Protein AF-A0A2D0IJQ2-F1 (afdb_monomer)

Mean predicted aligned error: 18.52 Å

Radius of gyration: 35.1 Å; Cα contacts (8 Å, |Δi|>4): 176; chains: 1; bounding box: 70×60×92 Å

Sequence (242 aa):
MTERKLASEYRKFGFVKSKLEDVLGFSLGGERSLPDYLKPYKTRIGIQLDEAANIFAGCRPSEHINSGPLVDIIRGYRASLWDAYDNDILSGTNVVMDYNYNEEYRVDVTLVKDQVTKWAREHNLDWPFELPESEIGNVNSSVDLLSKIESLELENKSLKTKINELKENIPLLLSVYRDDDPLSIAIKLRNEVWADYNEDSRSTIPTQEWVVAKLIDEYKEFEMTKAQAQAIEKVACPIKRK

Foldseek 3Di:
DDPPDDDPVCVVVDDDQVVVCVVVVHHDDDQPPPPPLCVVVQPDQWDKLLLLLCVLLVHRSPDDDPDDPSVVSSVVSSVVVVVCVVVVLWDWDDFDWDADPNDTDGDITTTGVLSSVVVCVVVVTDDSHDDPPPVVVVPVVVVVVVVVVVVVVVVVVVVVVVVVVVVVVDPPCQCVPHVVRLQVLLQVCLCPLVVPPDPVDPVSDDDLVVQLVVSCVVCVVVVQDSVSSSVSPVSNDPDDDD

Nearest PDB structures (foldseek):
  4j8f-assembly1_A  TM=3.506E-01  e=6.402E+00  Homo sapiens
  8xvi-assembly1_R  TM=1.098E-01  e=1.309E+00  Acetivibrio thermocellus ATCC 27405
  8iy5-assembly1_R  TM=2.178E-01  e=7.170E+00  Homo sapiens
  8ucg-assembly1_B  TM=2.113E-01  e=9.520E+00  Palaeococcus pacificus DY20341

Solvent-accessible surface area (backbone atoms only — not comparable to full-atom values): 14649 Å² total; per-residue (Å²): 135,82,84,83,72,79,62,77,80,57,60,83,70,63,68,59,65,69,65,50,25,68,73,67,76,53,80,84,78,67,80,80,70,69,55,81,86,49,54,73,59,71,80,45,66,62,38,44,43,63,32,50,18,25,38,57,68,73,44,56,56,87,61,83,70,90,77,60,80,63,43,61,53,29,52,49,43,39,50,53,52,48,51,35,36,78,68,70,70,38,62,66,50,72,76,41,71,44,83,56,95,92,42,86,42,84,72,40,33,33,27,40,41,68,50,53,46,52,51,30,62,76,68,73,48,70,65,98,67,77,76,76,81,74,73,80,64,52,66,65,55,49,53,53,49,51,55,48,49,52,52,51,53,52,49,50,50,53,50,52,50,52,50,52,57,54,55,71,71,47,69,85,70,66,59,70,87,41,91,80,31,55,66,53,52,15,53,51,48,28,59,66,68,46,61,75,54,44,96,92,39,74,88,41,57,79,57,67,69,58,54,33,53,49,48,34,62,79,36,44,93,71,67,50,46,72,70,56,31,48,52,27,48,61,70,29,46,92,65,85,83,130

Secondary structure (DSSP, 8-state):
----PPPGGGGGG---HHHHHHHHTS--SS--PPPTTTHHHHS-SEEEHHHHHHHHTTS-TT----SSHHHHHHHHHHHHHHHHHHTTSS-EEEEEEEEETTEEEEEEEEEEHHHHHHHHHHTT-----PPPGGGTTHHHHHHHHHHHHHHHHHHHHHHHHHHHHHHHTSPTTTTTS-TT-HHHHHHHHHHHHSTT--TT-GGGS--HHHHHHHHHHHTGGGT--HHHHHHHHHHH-SS---

pLDDT: mean 76.54, std 13.72, range [36.06, 96.44]

Organism: NCBI:txid290111

Structure (mmCIF, N/CA/C/O backbone):
data_AF-A0A2D0IJQ2-F1
#
_entry.id   AF-A0A2D0IJQ2-F1
#
loop_
_atom_site.group_PDB
_atom_site.id
_atom_site.type_symbol
_atom_site.label_atom_id
_atom_site.label_alt_id
_atom_site.label_comp_id
_atom_site.label_asym_id
_atom_site.label_entity_id
_atom_site.label_seq_id
_atom_site.pdbx_PDB_ins_code
_atom_site.Cartn_x
_atom_site.Cartn_y
_atom_site.Cartn_z
_atom_site.occupancy
_atom_site.B_iso_or_equiv
_atom_site.auth_seq_id
_atom_site.auth_comp_id
_atom_site.auth_asym_id
_atom_site.auth_atom_id
_atom_site.pdbx_PDB_model_num
ATOM 1 N N . MET A 1 1 ? 32.559 23.411 -31.101 1.00 36.06 1 MET A N 1
ATOM 2 C CA . MET A 1 1 ? 32.857 22.784 -32.407 1.00 36.06 1 MET A CA 1
ATOM 3 C C . MET A 1 1 ? 32.653 23.827 -33.490 1.00 36.06 1 MET A C 1
ATOM 5 O O . MET A 1 1 ? 31.560 24.357 -33.610 1.00 36.06 1 MET A O 1
ATOM 9 N N . THR A 1 2 ? 33.713 24.196 -34.199 1.00 39.09 2 THR A N 1
ATOM 10 C CA . THR A 1 2 ? 33.696 25.168 -35.300 1.00 39.09 2 THR A CA 1
ATOM 11 C C . THR A 1 2 ? 33.091 24.520 -36.544 1.00 39.09 2 THR A C 1
ATOM 13 O O . THR A 1 2 ? 33.609 23.508 -37.016 1.00 39.09 2 THR A O 1
ATOM 16 N N . GLU A 1 3 ? 32.000 25.081 -37.075 1.00 45.75 3 GLU A N 1
ATOM 17 C CA . GLU A 1 3 ? 31.424 24.670 -38.361 1.00 45.75 3 GLU A CA 1
ATOM 18 C C . GLU A 1 3 ? 32.494 24.771 -39.457 1.00 45.75 3 GLU A C 1
ATOM 20 O O . GLU A 1 3 ? 32.898 25.864 -39.861 1.00 45.75 3 GLU A O 1
ATOM 25 N N . ARG A 1 4 ? 32.973 23.628 -39.953 1.00 46.38 4 ARG A N 1
ATOM 26 C CA . ARG A 1 4 ? 33.852 23.585 -41.124 1.00 46.38 4 ARG A CA 1
ATOM 27 C C . ARG A 1 4 ? 33.013 23.865 -42.368 1.00 46.38 4 ARG A C 1
ATOM 29 O O . ARG A 1 4 ? 32.516 22.943 -43.008 1.00 46.38 4 ARG A O 1
ATOM 36 N N . LYS A 1 5 ? 32.834 25.141 -42.711 1.00 59.12 5 LYS A N 1
ATOM 37 C CA . LYS A 1 5 ? 32.260 25.529 -44.006 1.00 59.12 5 LYS A CA 1
ATOM 38 C C . LYS A 1 5 ? 33.298 25.289 -45.100 1.00 59.12 5 LYS A C 1
ATOM 40 O O . LYS A 1 5 ? 34.441 25.724 -44.984 1.00 59.12 5 LYS A O 1
ATOM 45 N N . LEU A 1 6 ? 32.893 24.567 -46.144 1.00 60.16 6 LEU A N 1
ATOM 46 C CA . LEU A 1 6 ? 33.711 24.339 -47.334 1.00 60.16 6 LEU A CA 1
ATOM 47 C C . LEU A 1 6 ? 34.121 25.681 -47.957 1.00 60.16 6 LEU A C 1
ATOM 49 O O . LEU A 1 6 ? 33.310 26.606 -48.046 1.00 60.16 6 LEU A O 1
ATOM 53 N N . ALA A 1 7 ? 35.381 25.776 -48.390 1.00 65.12 7 ALA A N 1
ATOM 54 C CA . ALA A 1 7 ? 35.913 26.965 -49.046 1.00 65.12 7 ALA A CA 1
ATOM 55 C C . ALA A 1 7 ? 35.092 27.321 -50.299 1.00 65.12 7 ALA A C 1
ATOM 57 O O . ALA A 1 7 ? 34.626 26.444 -51.031 1.00 65.12 7 ALA A O 1
ATOM 58 N N . SER A 1 8 ? 34.933 28.620 -50.562 1.00 64.19 8 SER A N 1
ATOM 59 C CA . SER A 1 8 ? 34.123 29.171 -51.662 1.00 64.19 8 SER A CA 1
ATOM 60 C C . SER A 1 8 ? 34.534 28.663 -53.049 1.00 64.19 8 SER A C 1
ATOM 62 O O . SER A 1 8 ? 33.716 28.626 -53.967 1.00 64.19 8 SER A O 1
ATOM 64 N N . GLU A 1 9 ? 35.774 28.203 -53.191 1.00 65.75 9 GLU A N 1
ATOM 65 C CA . GLU A 1 9 ? 36.318 27.604 -54.408 1.00 65.75 9 GLU A CA 1
ATOM 66 C C . GLU A 1 9 ? 35.685 26.255 -54.770 1.00 65.75 9 GLU A C 1
ATOM 68 O O . GLU A 1 9 ? 35.741 25.853 -55.927 1.00 65.75 9 GLU A O 1
ATOM 73 N N . TYR A 1 10 ? 35.041 25.557 -53.835 1.00 58.59 10 TYR A N 1
ATOM 74 C CA . TYR A 1 10 ? 34.355 24.293 -54.130 1.00 58.59 10 TYR A CA 1
ATOM 75 C C . TYR A 1 10 ? 32.920 24.495 -54.629 1.00 58.59 10 TYR A C 1
ATOM 77 O O . TYR A 1 10 ? 32.302 23.569 -55.146 1.00 58.59 10 TYR A O 1
ATOM 85 N N . ARG A 1 11 ? 32.399 25.727 -54.570 1.00 59.78 11 ARG A N 1
ATOM 86 C CA . ARG A 1 11 ? 31.044 26.064 -55.033 1.00 59.78 11 ARG A CA 1
ATOM 87 C C . ARG A 1 11 ? 30.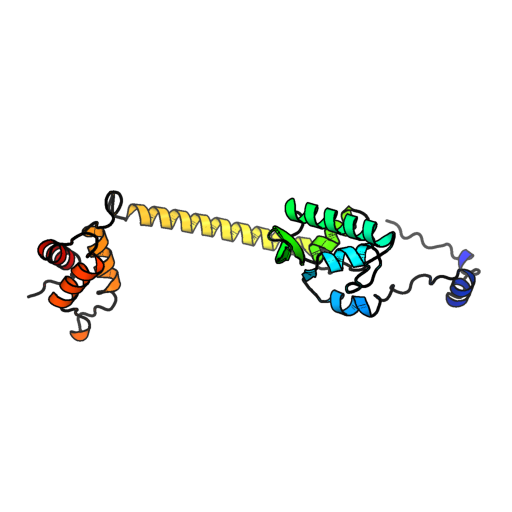888 25.950 -56.555 1.00 59.78 11 ARG A C 1
ATOM 89 O O . ARG A 1 11 ? 29.798 25.652 -57.028 1.00 59.78 11 ARG A O 1
ATOM 96 N N . LYS A 1 12 ? 31.979 26.136 -57.312 1.00 61.94 12 LYS A N 1
ATOM 9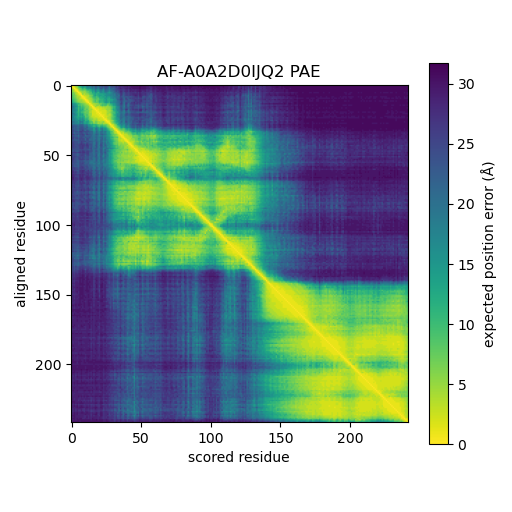7 C CA . LYS A 1 12 ? 32.027 25.951 -58.781 1.00 61.94 12 LYS A CA 1
ATOM 98 C C . LYS A 1 12 ? 31.931 24.485 -59.221 1.00 61.94 12 LYS A C 1
ATOM 100 O O . LYS A 1 12 ? 31.598 24.232 -60.370 1.00 61.94 12 LYS A O 1
ATOM 105 N N . PHE A 1 13 ? 32.173 23.540 -58.312 1.00 62.16 13 PHE A N 1
ATOM 106 C CA . PHE A 1 13 ? 31.945 22.108 -58.527 1.00 62.16 13 PHE A CA 1
ATOM 107 C C . PHE A 1 13 ? 30.607 21.651 -57.928 1.00 62.16 13 PHE A C 1
ATOM 109 O O . PHE A 1 13 ? 30.425 20.471 -57.646 1.00 62.16 13 PHE A O 1
ATOM 116 N N . GLY A 1 14 ? 29.675 22.580 -57.688 1.00 56.56 14 GLY A N 1
ATOM 117 C CA . GLY A 1 14 ? 28.359 22.267 -57.147 1.00 56.56 14 GLY A CA 1
ATOM 118 C C . GLY A 1 14 ? 27.608 21.310 -58.067 1.00 56.56 14 GLY A C 1
ATOM 119 O O . GLY A 1 14 ? 27.186 21.683 -59.160 1.00 56.56 14 GLY A O 1
ATOM 120 N N . PHE A 1 15 ? 27.438 20.069 -57.624 1.00 63.31 15 PHE A N 1
ATOM 121 C CA . PHE A 1 15 ? 26.600 19.104 -58.319 1.00 63.31 15 PHE A CA 1
ATOM 122 C C . PHE A 1 15 ? 25.129 19.432 -58.058 1.00 63.31 15 PHE A C 1
ATOM 124 O O . PHE A 1 15 ? 24.738 19.750 -56.933 1.00 63.31 15 PHE A O 1
ATOM 131 N N . VAL A 1 16 ? 24.291 19.322 -59.089 1.00 65.62 16 VAL A N 1
ATOM 132 C CA . VAL A 1 16 ? 22.842 19.264 -58.878 1.00 65.62 16 VAL A CA 1
ATOM 133 C C . VAL A 1 16 ? 22.569 17.942 -58.168 1.00 65.62 16 VAL A C 1
ATOM 135 O O . VAL A 1 16 ? 22.906 16.893 -58.713 1.00 65.62 16 VAL A O 1
ATOM 138 N N . LYS A 1 17 ? 21.989 18.004 -56.964 1.00 60.31 17 LYS A N 1
ATOM 139 C CA . LYS A 1 17 ? 21.750 16.852 -56.078 1.00 60.31 17 LYS A CA 1
ATOM 140 C C . LYS A 1 17 ? 21.211 15.630 -56.832 1.00 60.31 17 LYS A C 1
ATOM 142 O O . LYS A 1 17 ? 21.796 14.561 -56.734 1.00 60.31 17 LYS A O 1
ATOM 147 N N . SER A 1 18 ? 20.205 15.831 -57.683 1.00 58.44 18 SER A N 1
ATOM 148 C CA . SER A 1 18 ? 19.593 14.765 -58.484 1.00 58.44 18 SER A CA 1
ATOM 149 C C . SER A 1 18 ? 20.562 14.065 -59.442 1.00 58.44 18 SER A C 1
ATOM 151 O O . SER A 1 18 ? 20.545 12.847 -59.548 1.00 58.44 18 SER A O 1
ATOM 153 N N . LYS A 1 19 ? 21.461 14.806 -60.103 1.00 71.44 19 LYS A N 1
ATOM 154 C CA . LYS A 1 19 ? 22.460 14.222 -61.017 1.00 71.44 19 LYS A CA 1
ATOM 155 C C . LYS A 1 19 ? 23.540 13.437 -60.275 1.00 71.44 19 LYS A C 1
ATOM 157 O O . LYS A 1 19 ? 24.114 12.513 -60.837 1.00 71.44 19 LYS A O 1
ATOM 162 N N . LEU A 1 20 ? 23.848 13.832 -59.041 1.00 64.62 20 LEU A N 1
ATOM 163 C CA . LEU A 1 20 ? 24.806 13.124 -58.196 1.00 64.62 20 LEU A CA 1
ATOM 164 C C . LEU A 1 20 ? 24.189 11.834 -57.637 1.00 64.62 20 LEU A C 1
ATOM 166 O O . LEU A 1 20 ? 24.851 10.804 -57.619 1.00 64.62 20 LEU A O 1
ATOM 170 N N . GLU A 1 21 ? 22.919 11.883 -57.236 1.00 63.59 21 GLU A N 1
ATOM 171 C CA . GLU A 1 21 ? 22.153 10.718 -56.775 1.00 63.59 21 GLU A CA 1
ATOM 172 C C . GLU A 1 21 ? 21.965 9.675 -57.888 1.00 63.59 21 GLU A C 1
ATOM 174 O O . GLU A 1 21 ? 22.165 8.490 -57.630 1.00 63.59 21 GLU A O 1
ATOM 179 N N . ASP A 1 22 ? 21.700 10.103 -59.129 1.00 67.62 22 ASP A N 1
ATOM 180 C CA . ASP A 1 22 ? 21.618 9.210 -60.299 1.00 67.62 22 ASP A CA 1
ATOM 181 C C . ASP A 1 22 ? 22.941 8.479 -60.586 1.00 67.62 22 ASP A C 1
ATOM 183 O O . ASP A 1 22 ? 22.940 7.318 -60.988 1.00 67.62 22 ASP A O 1
ATOM 187 N N . VAL A 1 23 ? 24.084 9.142 -60.378 1.00 68.19 23 VAL A N 1
ATOM 188 C CA . VAL A 1 23 ? 25.412 8.542 -60.601 1.00 68.19 23 VAL A CA 1
ATOM 189 C C . VAL A 1 23 ? 25.830 7.637 -59.440 1.00 68.19 23 VAL A C 1
ATOM 191 O O . VAL A 1 23 ? 26.515 6.640 -59.657 1.00 68.19 23 VAL A O 1
ATOM 194 N N . LEU A 1 24 ? 25.440 7.974 -58.208 1.00 65.94 24 LEU A N 1
ATOM 195 C CA . LEU A 1 24 ? 25.799 7.216 -57.008 1.00 65.94 24 LEU A CA 1
ATOM 196 C C . LEU A 1 24 ? 24.869 6.026 -56.742 1.00 65.94 24 LEU A C 1
ATOM 198 O O . LEU A 1 24 ? 25.270 5.095 -56.049 1.00 65.94 24 LEU A O 1
ATOM 202 N N . GLY A 1 25 ? 23.645 6.036 -57.276 1.00 52.47 25 GLY A N 1
ATOM 203 C CA . GLY A 1 25 ? 22.667 4.962 -57.084 1.00 52.47 25 GLY A CA 1
ATOM 204 C C . GLY A 1 25 ? 22.047 4.911 -55.681 1.00 52.47 25 GLY A C 1
ATOM 205 O O . GLY A 1 25 ? 21.388 3.931 -55.342 1.00 52.47 25 GLY A O 1
ATOM 206 N N . PHE A 1 26 ? 22.244 5.945 -54.855 1.00 50.31 26 PHE A N 1
ATOM 207 C CA . PHE A 1 26 ? 21.600 6.099 -53.548 1.00 50.31 26 PHE A CA 1
ATOM 208 C C . PHE A 1 26 ? 21.352 7.580 -53.222 1.00 50.31 26 PHE A C 1
ATOM 210 O O . PHE A 1 26 ? 22.133 8.458 -53.594 1.00 50.31 26 PHE A O 1
ATOM 217 N N . SER A 1 27 ? 20.249 7.865 -52.524 1.00 55.81 27 SER A N 1
ATOM 218 C CA . SER A 1 27 ? 19.820 9.235 -52.216 1.00 55.81 27 SER A CA 1
ATOM 219 C C . SER A 1 27 ? 20.672 9.864 -51.110 1.00 55.81 27 SER A C 1
ATOM 221 O O . SER A 1 27 ? 20.843 9.296 -50.029 1.00 55.81 27 SER A O 1
ATOM 223 N N . LEU A 1 28 ? 21.171 11.076 -51.349 1.00 55.78 28 LEU A N 1
ATOM 224 C CA . LEU A 1 28 ? 22.003 11.835 -50.421 1.00 55.78 28 LEU A CA 1
ATOM 225 C C . LEU A 1 28 ? 21.120 12.788 -49.603 1.00 55.78 28 LEU A C 1
ATOM 227 O O . LEU A 1 28 ? 20.974 13.968 -49.910 1.00 55.78 28 LEU A O 1
ATOM 231 N N . GLY A 1 29 ? 20.522 12.278 -48.526 1.00 52.56 29 GLY A N 1
ATOM 232 C CA . GLY A 1 29 ? 19.917 13.111 -47.480 1.00 52.56 29 GLY A CA 1
ATOM 233 C C . GLY A 1 29 ? 18.584 13.760 -47.862 1.00 52.56 29 GLY A C 1
ATOM 234 O O . GLY A 1 29 ? 18.479 14.983 -47.967 1.00 52.56 29 GLY A O 1
ATOM 235 N N . GLY A 1 30 ? 17.557 12.947 -48.079 1.00 42.94 30 GLY A N 1
ATOM 236 C CA . GLY A 1 30 ? 16.232 13.246 -47.528 1.00 42.94 30 GLY A CA 1
ATOM 237 C C . GLY A 1 30 ? 16.083 12.426 -46.247 1.00 42.94 30 GLY A C 1
ATOM 238 O O . GLY A 1 30 ? 16.726 11.378 -46.150 1.00 42.94 30 GLY A O 1
ATOM 239 N N . GLU A 1 31 ? 15.297 12.888 -45.268 1.00 46.69 31 GLU A N 1
ATOM 240 C CA . GLU A 1 31 ? 14.844 12.026 -44.167 1.00 46.69 31 GLU A CA 1
ATOM 241 C C . GLU A 1 31 ? 14.469 10.672 -44.771 1.00 46.69 31 GLU A C 1
ATOM 243 O O . GLU A 1 31 ? 13.678 10.630 -45.718 1.00 46.69 31 GLU A O 1
ATOM 248 N N . ARG A 1 32 ? 15.083 9.577 -44.304 1.00 52.16 32 ARG A N 1
ATOM 249 C CA . ARG A 1 32 ? 14.606 8.238 -44.650 1.00 52.16 32 ARG A CA 1
ATOM 250 C C . ARG A 1 32 ? 13.174 8.190 -44.139 1.00 52.16 32 ARG A C 1
ATOM 252 O O . ARG A 1 32 ? 12.953 7.958 -42.955 1.00 52.16 32 ARG A O 1
ATOM 259 N N . SER A 1 33 ? 12.207 8.507 -44.997 1.00 55.50 33 SER A N 1
ATOM 260 C CA . SER A 1 33 ? 10.804 8.426 -44.640 1.00 55.50 33 SER A CA 1
ATOM 261 C C . SER A 1 33 ? 10.595 7.003 -44.162 1.00 55.50 33 SER A C 1
A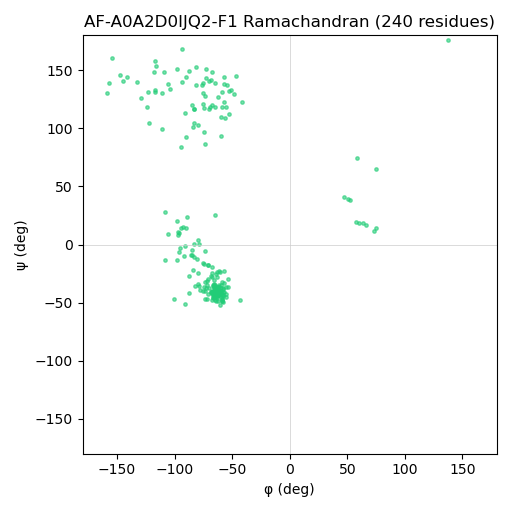TOM 263 O O . SER A 1 33 ? 10.866 6.074 -44.931 1.00 55.50 33 SER A O 1
ATOM 265 N N . LEU A 1 34 ? 10.198 6.838 -42.895 1.00 60.72 34 LEU A N 1
ATOM 266 C CA . LEU A 1 34 ? 9.930 5.512 -42.358 1.00 60.72 34 LEU A CA 1
ATOM 267 C C . LEU A 1 34 ? 9.033 4.778 -43.363 1.00 60.72 34 LEU A C 1
ATOM 269 O O . LEU A 1 34 ? 8.028 5.364 -43.794 1.00 60.72 34 LEU A O 1
ATOM 273 N N . PRO A 1 35 ? 9.395 3.545 -43.757 1.00 65.31 35 PRO A N 1
ATOM 274 C CA . PRO A 1 35 ? 8.567 2.737 -44.633 1.00 65.31 35 PRO A CA 1
ATOM 275 C C . PRO A 1 35 ? 7.110 2.743 -44.168 1.00 65.31 35 PRO A C 1
ATOM 277 O O . PRO A 1 35 ? 6.842 2.777 -42.965 1.00 65.31 35 PRO A O 1
ATOM 280 N N . ASP A 1 36 ? 6.160 2.705 -45.105 1.00 63.41 36 ASP A N 1
ATOM 281 C CA . ASP A 1 36 ? 4.731 2.878 -44.797 1.00 63.41 36 ASP A CA 1
ATOM 282 C C . ASP A 1 36 ? 4.220 1.918 -43.709 1.00 63.41 36 ASP A C 1
ATOM 284 O O . ASP A 1 36 ? 3.356 2.284 -42.914 1.00 63.41 36 ASP A O 1
ATOM 288 N N . TYR A 1 37 ? 4.818 0.727 -43.609 1.00 66.56 37 TYR A N 1
ATOM 289 C CA . TYR A 1 37 ? 4.503 -0.286 -42.601 1.00 66.56 37 TYR A CA 1
ATOM 290 C C . TYR A 1 37 ? 5.020 0.028 -41.182 1.00 66.56 37 TYR A C 1
ATOM 292 O O . TYR A 1 37 ? 4.524 -0.554 -40.222 1.00 66.56 37 TYR A O 1
ATOM 300 N N . LEU A 1 38 ? 5.970 0.955 -41.012 1.00 67.81 38 LEU A N 1
ATOM 301 C CA . LEU A 1 38 ? 6.502 1.383 -39.706 1.00 67.81 38 LEU A CA 1
ATOM 302 C C . LEU A 1 38 ? 5.856 2.668 -39.176 1.00 67.81 38 LEU A C 1
ATOM 304 O O . LEU A 1 38 ? 5.986 2.983 -37.991 1.00 67.81 38 LEU A O 1
ATOM 308 N N . LYS A 1 39 ? 5.112 3.401 -40.014 1.00 66.44 39 LYS A N 1
ATOM 309 C CA . LYS A 1 39 ? 4.387 4.616 -39.603 1.00 66.44 39 LYS A CA 1
ATOM 310 C C . LYS A 1 39 ? 3.429 4.385 -38.420 1.00 66.44 39 LYS A C 1
ATOM 312 O O . LYS A 1 39 ? 3.470 5.200 -37.498 1.00 66.44 39 LYS A O 1
ATOM 317 N N . PRO A 1 40 ? 2.639 3.288 -38.359 1.00 66.50 40 PRO A N 1
ATOM 318 C CA . PRO A 1 40 ? 1.755 3.015 -37.219 1.00 66.50 40 PRO A CA 1
ATOM 319 C C . PRO A 1 40 ? 2.505 2.803 -35.899 1.00 66.50 40 PRO A C 1
ATOM 321 O O . PRO A 1 40 ? 1.977 3.088 -34.829 1.00 66.50 40 PRO A O 1
ATOM 324 N N . TYR A 1 41 ? 3.748 2.325 -35.970 1.00 67.06 41 TYR A N 1
ATOM 325 C CA . TYR A 1 41 ? 4.589 2.049 -34.808 1.00 67.06 41 TYR A CA 1
ATOM 326 C C . TYR A 1 41 ? 5.308 3.299 -34.294 1.00 67.06 41 TYR A C 1
ATOM 328 O O . TYR A 1 41 ? 5.837 3.288 -33.184 1.00 67.06 41 TYR A O 1
ATOM 336 N N . LYS A 1 42 ? 5.296 4.417 -35.038 1.00 65.19 42 LYS A N 1
ATOM 337 C CA . LYS A 1 42 ? 5.850 5.694 -34.562 1.00 65.19 42 LYS A CA 1
ATOM 338 C C . LYS A 1 42 ? 5.104 6.208 -33.325 1.00 65.19 42 LYS A C 1
ATOM 340 O O . LYS A 1 42 ? 5.754 6.692 -32.409 1.00 65.19 42 LYS A O 1
ATOM 345 N N . THR A 1 43 ? 3.780 6.050 -33.284 1.00 65.44 43 THR A N 1
ATOM 346 C CA . THR A 1 43 ? 2.897 6.581 -32.229 1.00 65.44 43 THR A CA 1
ATOM 347 C C . THR A 1 43 ? 2.563 5.580 -31.121 1.00 65.44 43 THR A C 1
ATOM 349 O O . THR A 1 43 ? 1.889 5.945 -30.162 1.00 65.44 43 THR A O 1
ATOM 352 N N . ARG A 1 44 ? 2.975 4.312 -31.249 1.00 71.31 44 ARG A N 1
ATOM 353 C CA . ARG A 1 44 ? 2.718 3.277 -30.237 1.00 71.31 44 ARG A CA 1
ATOM 354 C C . ARG A 1 44 ? 3.730 3.367 -29.094 1.00 71.31 44 ARG A C 1
ATOM 356 O O . ARG A 1 44 ? 4.923 3.522 -29.337 1.00 71.31 44 ARG A O 1
ATOM 363 N N . ILE A 1 45 ? 3.225 3.227 -27.867 1.00 69.81 45 ILE A N 1
ATOM 364 C CA . ILE A 1 45 ? 4.012 3.229 -26.621 1.00 69.81 45 ILE A CA 1
ATOM 365 C C . ILE A 1 45 ? 4.627 1.839 -26.366 1.00 69.81 45 ILE A C 1
ATOM 367 O O . ILE A 1 45 ? 5.755 1.730 -25.887 1.00 69.81 45 ILE A O 1
ATOM 371 N N . GLY A 1 46 ? 3.898 0.777 -26.730 1.00 77.00 46 GLY A N 1
ATOM 372 C CA . GLY A 1 46 ? 4.339 -0.613 -26.616 1.00 77.00 46 GLY A CA 1
ATOM 373 C C . GLY A 1 46 ? 4.624 -1.254 -27.974 1.00 77.00 46 GLY A C 1
ATOM 374 O O . GLY A 1 46 ? 3.972 -0.922 -28.969 1.00 77.00 46 GLY A O 1
ATOM 375 N N . ILE A 1 47 ? 5.582 -2.177 -27.998 1.00 79.31 47 ILE A N 1
ATOM 376 C CA . ILE A 1 47 ? 5.899 -3.034 -29.142 1.00 79.31 47 ILE A CA 1
ATOM 377 C C . ILE A 1 47 ? 6.034 -4.485 -28.677 1.00 79.31 47 ILE A C 1
ATOM 379 O O . ILE A 1 47 ? 6.571 -4.731 -27.600 1.00 79.31 47 ILE A O 1
ATOM 383 N N . GLN A 1 48 ? 5.534 -5.444 -29.454 1.00 81.50 48 GLN A N 1
ATOM 384 C CA . GLN A 1 48 ? 5.746 -6.859 -29.147 1.00 81.50 48 GLN A CA 1
ATOM 385 C C . GLN A 1 48 ? 7.222 -7.231 -29.322 1.00 81.50 48 GLN A C 1
ATOM 387 O O . GLN A 1 48 ? 7.919 -6.657 -30.164 1.00 81.50 48 GLN A O 1
ATOM 392 N N . LEU A 1 49 ? 7.715 -8.181 -28.531 1.00 83.31 49 LEU A N 1
ATOM 393 C CA . LEU A 1 49 ? 9.112 -8.604 -28.569 1.00 83.31 49 LEU A CA 1
ATOM 394 C C . LEU A 1 49 ? 9.437 -9.234 -29.929 1.00 83.31 49 LEU A C 1
ATOM 396 O O . LEU A 1 49 ? 10.469 -8.908 -30.518 1.00 83.31 49 LEU A O 1
ATOM 400 N N . ASP A 1 50 ? 8.524 -10.034 -30.480 1.00 77.25 50 ASP A N 1
ATOM 401 C CA . ASP A 1 50 ? 8.682 -10.614 -31.820 1.00 77.25 50 ASP A CA 1
ATOM 402 C C . ASP A 1 50 ? 8.664 -9.539 -32.926 1.00 77.25 50 ASP A C 1
ATOM 404 O O . ASP A 1 50 ? 9.489 -9.565 -33.842 1.00 77.25 50 ASP A O 1
ATOM 408 N N . GLU A 1 51 ? 7.794 -8.529 -32.814 1.00 77.94 51 GLU A N 1
ATOM 409 C CA . GLU A 1 51 ? 7.779 -7.385 -33.736 1.00 77.94 51 GLU A CA 1
ATOM 410 C C . GLU A 1 51 ? 9.094 -6.589 -33.664 1.00 77.94 51 GLU A C 1
ATOM 412 O O . GLU A 1 51 ? 9.626 -6.176 -34.695 1.00 77.94 51 GLU A O 1
ATOM 417 N N . ALA A 1 52 ? 9.645 -6.390 -32.462 1.00 78.19 52 ALA A N 1
ATOM 418 C CA . ALA A 1 52 ? 10.923 -5.712 -32.262 1.00 78.19 52 ALA A CA 1
ATOM 419 C C . ALA A 1 52 ? 12.094 -6.515 -32.850 1.00 78.19 52 ALA A C 1
ATOM 421 O O . ALA A 1 52 ? 12.924 -5.947 -33.561 1.00 78.19 52 ALA A O 1
ATOM 422 N N . ALA A 1 53 ? 12.132 -7.832 -32.625 1.00 78.12 53 ALA A N 1
ATOM 423 C CA . ALA A 1 53 ? 13.137 -8.727 -33.199 1.00 78.12 53 ALA A CA 1
ATOM 424 C C . ALA A 1 53 ? 13.096 -8.729 -34.738 1.00 78.12 53 ALA A C 1
ATOM 426 O O . ALA A 1 53 ? 14.143 -8.678 -35.388 1.00 78.12 53 ALA A O 1
ATOM 427 N N . ASN A 1 54 ? 11.896 -8.705 -35.325 1.00 76.31 54 ASN A N 1
ATOM 428 C CA . ASN A 1 54 ? 11.708 -8.597 -36.771 1.00 76.31 54 ASN A CA 1
ATOM 429 C C . ASN A 1 54 ? 12.222 -7.262 -37.324 1.00 76.31 54 ASN A C 1
ATOM 431 O O . ASN A 1 54 ? 12.869 -7.244 -38.372 1.00 76.31 54 ASN A O 1
ATOM 435 N N . ILE A 1 55 ? 11.988 -6.154 -36.614 1.00 77.50 55 ILE A N 1
ATOM 436 C CA . ILE A 1 55 ? 12.494 -4.832 -37.010 1.00 77.50 55 ILE A CA 1
ATOM 437 C C . ILE A 1 55 ? 14.025 -4.789 -36.943 1.00 77.50 55 ILE A C 1
ATOM 439 O O . ILE A 1 55 ? 14.637 -4.287 -37.884 1.00 77.50 55 ILE A O 1
ATOM 443 N N . PHE A 1 56 ? 14.650 -5.363 -35.908 1.00 76.88 56 PHE A N 1
ATOM 444 C CA . PHE A 1 56 ? 16.116 -5.459 -35.821 1.00 76.88 56 PHE A CA 1
ATOM 445 C C . PHE A 1 56 ? 16.732 -6.270 -36.964 1.00 76.88 56 PHE A C 1
ATOM 447 O O . PHE A 1 56 ? 17.812 -5.939 -37.447 1.00 76.88 56 PHE A O 1
ATOM 454 N N . ALA A 1 57 ? 16.038 -7.308 -37.431 1.00 73.25 57 ALA A N 1
ATOM 455 C CA . ALA A 1 57 ? 16.458 -8.101 -38.583 1.00 73.25 57 ALA A CA 1
ATOM 456 C C . ALA A 1 57 ? 16.159 -7.428 -39.942 1.00 73.25 57 ALA A C 1
ATOM 458 O O . ALA A 1 57 ? 16.439 -8.015 -40.987 1.00 73.25 57 ALA A O 1
ATOM 459 N N . GLY A 1 58 ? 15.571 -6.223 -39.956 1.00 69.50 58 GLY A N 1
ATOM 460 C CA . GLY A 1 58 ? 15.192 -5.500 -41.175 1.00 69.50 58 GLY A CA 1
ATOM 461 C C . GLY A 1 58 ? 13.947 -6.053 -41.883 1.00 69.50 58 GLY A C 1
ATOM 462 O O . GLY A 1 58 ? 13.690 -5.710 -43.038 1.00 69.50 58 GLY A O 1
ATOM 463 N N . CYS A 1 59 ? 13.175 -6.909 -41.211 1.00 71.00 59 CYS A N 1
ATOM 464 C CA . CYS A 1 59 ? 11.963 -7.539 -41.732 1.00 71.00 59 CYS A CA 1
ATOM 465 C C . CYS A 1 59 ? 10.709 -6.725 -41.367 1.00 71.00 59 CYS A C 1
ATOM 467 O O . CYS A 1 59 ? 10.754 -5.789 -40.561 1.00 71.00 59 CYS A O 1
ATOM 469 N N . ARG A 1 60 ? 9.557 -7.040 -41.976 1.00 71.44 60 ARG A N 1
ATOM 470 C CA . ARG A 1 60 ? 8.302 -6.364 -41.605 1.00 71.44 60 ARG A CA 1
ATOM 471 C C . ARG A 1 60 ? 7.840 -6.857 -40.222 1.00 71.44 60 ARG A C 1
ATOM 473 O O . ARG A 1 60 ? 7.949 -8.051 -39.961 1.00 71.44 60 ARG A O 1
ATOM 480 N N . PRO A 1 61 ? 7.257 -5.992 -39.366 1.00 65.00 61 PRO A N 1
ATOM 481 C CA . PRO A 1 61 ? 6.886 -6.359 -37.992 1.00 65.00 61 PRO A CA 1
ATOM 482 C C . PRO A 1 61 ? 6.006 -7.615 -37.879 1.00 65.00 61 PRO A C 1
ATOM 484 O O . PRO A 1 61 ? 6.208 -8.419 -36.977 1.00 65.00 61 PRO A O 1
ATOM 487 N N . SER A 1 62 ? 5.079 -7.817 -38.825 1.00 62.81 62 SER A N 1
ATOM 488 C CA . SER A 1 62 ? 4.128 -8.939 -38.854 1.00 62.81 62 SER A CA 1
ATOM 489 C C . SER A 1 62 ? 4.543 -10.124 -39.743 1.00 62.81 62 SER A C 1
ATOM 491 O O . SER A 1 62 ? 3.739 -11.028 -39.995 1.00 62.81 62 SER A O 1
ATOM 493 N N . GLU A 1 63 ? 5.766 -10.133 -40.275 1.00 65.06 63 GLU A N 1
ATOM 494 C CA . GLU A 1 63 ? 6.222 -11.173 -41.197 1.00 65.06 63 GLU A CA 1
ATOM 495 C C . GLU A 1 63 ? 6.707 -12.410 -40.437 1.00 65.06 63 GLU A C 1
ATOM 497 O O . GLU A 1 63 ? 7.670 -12.365 -39.679 1.00 65.06 63 GLU A O 1
ATOM 502 N N . HIS A 1 64 ? 6.018 -13.532 -40.647 1.00 61.12 64 HIS A N 1
ATOM 503 C CA . HIS A 1 64 ? 6.357 -14.807 -40.024 1.00 61.12 64 HIS A CA 1
ATOM 504 C C . HIS A 1 64 ? 7.321 -15.557 -40.943 1.00 61.12 64 HIS A C 1
ATOM 506 O O . HIS A 1 64 ? 6.909 -16.255 -41.876 1.00 61.12 64 HIS A O 1
ATOM 512 N N . ILE A 1 65 ? 8.619 -15.370 -40.721 1.00 61.97 65 ILE A N 1
ATOM 513 C CA . ILE A 1 65 ? 9.655 -16.044 -41.504 1.00 61.97 65 ILE A CA 1
ATOM 514 C C . ILE A 1 65 ? 9.861 -17.442 -40.920 1.00 61.97 65 ILE A C 1
ATOM 516 O O . ILE A 1 65 ? 10.482 -17.608 -39.877 1.00 61.97 65 ILE A O 1
ATOM 520 N N . ASN A 1 66 ? 9.341 -18.458 -41.612 1.00 58.53 66 ASN A N 1
ATOM 521 C CA . ASN A 1 66 ? 9.389 -19.853 -41.154 1.00 58.53 66 ASN A CA 1
ATOM 522 C C . ASN A 1 66 ? 10.570 -20.658 -41.733 1.00 58.53 66 ASN A C 1
ATOM 524 O O . ASN A 1 66 ? 10.742 -21.826 -41.390 1.00 58.53 66 ASN A O 1
ATOM 528 N N . SER A 1 67 ? 11.387 -20.071 -42.617 1.00 58.28 67 SER A N 1
ATOM 529 C CA . SER A 1 67 ? 12.561 -20.751 -43.182 1.00 58.28 67 SER A CA 1
ATOM 530 C C . SER A 1 67 ? 13.606 -19.781 -43.736 1.00 58.28 67 SER A C 1
ATOM 532 O O . SER A 1 67 ? 13.275 -18.930 -44.561 1.00 58.28 67 SER A O 1
ATOM 534 N N . GLY A 1 68 ? 14.873 -19.965 -43.354 1.00 68.06 68 GLY A N 1
ATOM 535 C CA . GLY A 1 68 ? 16.033 -19.292 -43.949 1.00 68.06 68 GLY A CA 1
ATOM 536 C C . GLY A 1 68 ? 17.070 -18.808 -42.922 1.00 68.06 68 GLY A C 1
ATOM 537 O O . GLY A 1 68 ? 16.816 -18.888 -41.723 1.00 68.06 68 GLY A O 1
ATOM 538 N N . PRO A 1 69 ? 18.213 -18.249 -43.375 1.00 68.44 69 PRO A N 1
ATOM 539 C CA . PRO A 1 69 ? 19.271 -17.715 -42.500 1.00 68.44 69 PRO A CA 1
ATOM 540 C C . PRO A 1 69 ? 18.805 -16.566 -41.592 1.00 68.44 69 PRO A C 1
ATOM 542 O O . PRO A 1 69 ? 19.383 -16.313 -40.541 1.00 68.44 69 PRO A O 1
ATOM 545 N N . LEU A 1 70 ? 17.741 -15.870 -42.001 1.00 68.06 70 LEU A N 1
ATOM 546 C CA . LEU A 1 70 ? 17.121 -14.776 -41.254 1.00 68.06 70 LEU A CA 1
ATOM 547 C C . LEU A 1 70 ? 16.429 -15.256 -39.968 1.00 68.06 70 LEU A C 1
ATOM 549 O O . LEU A 1 70 ? 16.356 -14.499 -39.007 1.00 68.06 70 LEU A O 1
ATOM 553 N N . VAL A 1 71 ? 15.976 -16.514 -39.916 1.00 71.69 71 VAL A N 1
ATOM 554 C CA . VAL A 1 71 ? 15.307 -17.081 -38.732 1.00 71.69 71 VAL A CA 1
ATOM 555 C C . VAL A 1 71 ? 16.276 -17.194 -37.559 1.00 71.69 71 VAL A C 1
ATOM 557 O O . VAL A 1 71 ? 15.916 -16.864 -36.431 1.00 71.69 71 VAL A O 1
ATOM 560 N N . ASP A 1 72 ? 17.519 -17.601 -37.820 1.00 72.88 72 ASP A N 1
ATOM 561 C CA . ASP A 1 72 ? 18.544 -17.720 -36.780 1.00 72.88 72 ASP A CA 1
ATOM 562 C C . ASP A 1 72 ? 18.924 -16.348 -36.205 1.00 72.88 72 ASP A C 1
ATOM 564 O O . ASP A 1 72 ? 19.129 -16.214 -34.998 1.00 72.88 72 ASP A O 1
ATOM 568 N N . ILE A 1 73 ? 18.944 -15.316 -37.055 1.00 76.69 73 ILE A N 1
ATOM 569 C CA . ILE A 1 73 ? 19.196 -13.925 -36.658 1.00 76.69 73 ILE A CA 1
ATOM 570 C C . ILE A 1 73 ? 18.044 -13.397 -35.792 1.00 76.69 73 ILE A C 1
ATOM 572 O O . ILE A 1 73 ? 18.288 -12.863 -34.710 1.00 76.69 73 ILE A O 1
ATOM 576 N N . ILE A 1 74 ? 16.791 -13.602 -36.217 1.00 75.38 74 ILE A N 1
ATOM 577 C CA . ILE A 1 74 ? 15.598 -13.200 -35.452 1.00 75.38 74 ILE A CA 1
ATOM 578 C C . ILE A 1 74 ? 15.555 -13.926 -34.107 1.00 75.38 74 ILE A C 1
ATOM 580 O O . ILE A 1 74 ? 15.320 -13.296 -33.078 1.00 75.38 74 ILE A O 1
ATOM 584 N N . ARG A 1 75 ? 15.851 -15.233 -34.076 1.00 76.31 75 ARG A N 1
ATOM 585 C CA . ARG A 1 75 ? 15.924 -16.005 -32.827 1.00 76.31 75 ARG A CA 1
ATOM 586 C C . ARG A 1 75 ? 17.017 -15.479 -31.897 1.00 76.31 75 ARG A C 1
ATOM 588 O O . ARG A 1 75 ? 16.813 -15.466 -30.686 1.00 76.31 75 ARG A O 1
ATOM 595 N N . GLY A 1 76 ? 18.144 -15.034 -32.452 1.00 78.06 76 GLY A N 1
ATOM 596 C CA . GLY A 1 76 ? 19.212 -14.367 -31.711 1.00 78.06 76 GLY A CA 1
ATOM 597 C C . GLY A 1 76 ? 18.734 -13.075 -31.049 1.00 78.06 76 GLY A C 1
ATOM 598 O O . GLY A 1 76 ? 18.857 -12.938 -29.836 1.00 78.06 76 GLY A O 1
ATOM 599 N N . TYR A 1 77 ? 18.110 -12.172 -31.811 1.00 80.62 77 TYR A N 1
ATOM 600 C CA . TYR A 1 77 ? 17.561 -10.928 -31.257 1.00 80.62 77 TYR A CA 1
ATOM 601 C C . TYR A 1 77 ? 16.451 -11.177 -30.239 1.00 80.62 77 TYR A C 1
ATOM 603 O O . TYR A 1 77 ? 16.420 -10.524 -29.200 1.00 80.62 77 TYR A O 1
ATOM 611 N N . ARG A 1 78 ? 15.587 -12.165 -30.486 1.00 81.19 78 ARG A N 1
ATOM 612 C CA . ARG A 1 78 ? 14.550 -12.597 -29.545 1.00 81.19 78 ARG A CA 1
ATOM 613 C C . ARG A 1 78 ? 15.161 -13.042 -28.217 1.00 81.19 78 ARG A C 1
ATOM 615 O O . ARG A 1 78 ? 14.714 -12.596 -27.167 1.00 81.19 78 ARG A O 1
ATOM 622 N N . ALA A 1 79 ? 16.207 -13.868 -28.258 1.00 80.75 79 ALA A N 1
ATOM 623 C CA . ALA A 1 79 ? 16.915 -14.307 -27.05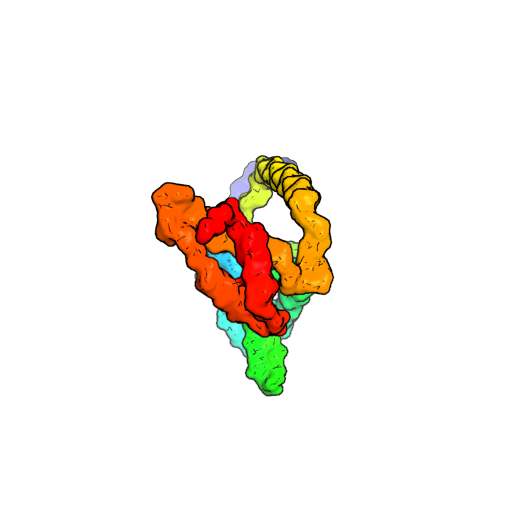9 1.00 80.75 79 ALA A CA 1
ATOM 624 C C . ALA A 1 79 ? 17.585 -13.137 -26.321 1.00 80.75 79 ALA A C 1
ATOM 626 O O . ALA A 1 79 ? 17.483 -13.060 -25.103 1.00 80.75 79 ALA A O 1
ATOM 627 N N . SER A 1 80 ? 18.211 -12.201 -27.041 1.00 83.75 80 SER A N 1
ATOM 628 C CA . SER A 1 80 ? 18.810 -11.005 -26.432 1.00 83.75 80 SER A CA 1
ATOM 629 C C . SER A 1 80 ? 17.778 -10.079 -25.785 1.00 83.75 80 SER A C 1
ATOM 631 O O . SER A 1 80 ? 18.051 -9.512 -24.733 1.00 83.75 80 SER A O 1
ATOM 633 N N . LEU A 1 81 ? 16.589 -9.937 -26.377 1.00 82.06 81 LEU A N 1
ATOM 634 C CA . LEU A 1 81 ? 15.501 -9.156 -25.787 1.00 82.06 81 LEU A CA 1
ATOM 635 C C . LEU A 1 81 ? 14.903 -9.839 -24.552 1.00 82.06 81 LEU A C 1
ATOM 637 O O . LEU A 1 81 ? 14.591 -9.149 -23.585 1.00 82.06 81 LEU A O 1
ATOM 641 N N . TRP A 1 82 ? 14.782 -11.170 -24.559 1.00 81.44 82 TRP A N 1
ATOM 642 C CA . TRP A 1 82 ? 14.383 -11.935 -23.372 1.00 81.44 82 TRP A CA 1
ATOM 643 C C . TRP A 1 82 ? 15.412 -11.827 -22.248 1.00 81.44 82 TRP A C 1
ATOM 645 O O . TRP A 1 82 ? 15.025 -11.585 -21.114 1.00 81.44 82 TRP A O 1
ATOM 655 N N . ASP A 1 83 ? 16.706 -11.913 -22.558 1.00 83.38 83 ASP A N 1
ATOM 656 C CA . ASP A 1 83 ? 17.773 -11.725 -21.570 1.00 83.38 83 ASP A CA 1
ATOM 657 C C . ASP A 1 83 ? 17.747 -10.304 -20.982 1.00 83.38 83 ASP A C 1
ATOM 659 O O . ASP A 1 83 ? 17.826 -10.119 -19.771 1.00 83.38 83 ASP A O 1
ATOM 663 N N . ALA A 1 84 ? 17.541 -9.279 -21.813 1.00 80.81 84 ALA A N 1
ATOM 664 C CA . ALA A 1 84 ? 17.395 -7.904 -21.337 1.00 80.81 84 ALA A CA 1
ATOM 665 C C . ALA A 1 84 ? 16.124 -7.693 -20.488 1.00 80.81 84 ALA A C 1
ATOM 667 O O . ALA A 1 84 ? 16.122 -6.859 -19.583 1.00 80.81 84 ALA A O 1
ATOM 668 N N . TYR A 1 85 ? 15.053 -8.441 -20.758 1.00 80.62 85 TYR A N 1
ATOM 669 C CA . TYR A 1 85 ? 13.843 -8.444 -19.937 1.00 80.62 85 TYR A CA 1
ATOM 670 C C . TYR A 1 85 ? 14.063 -9.157 -18.594 1.00 80.62 85 TYR A C 1
ATOM 672 O O . TYR A 1 85 ? 13.726 -8.603 -17.553 1.00 80.62 85 TYR A O 1
ATOM 680 N N . ASP A 1 86 ? 14.678 -10.342 -18.598 1.00 79.88 86 ASP A N 1
ATOM 681 C CA . ASP A 1 86 ? 14.943 -11.122 -17.383 1.00 79.88 86 ASP A CA 1
ATOM 682 C C . ASP A 1 86 ? 15.982 -10.443 -16.462 1.00 79.88 86 ASP A C 1
ATOM 684 O O . ASP A 1 86 ? 15.965 -10.664 -15.253 1.00 79.88 86 ASP A O 1
ATOM 688 N N . ASN A 1 87 ? 16.858 -9.586 -17.006 1.00 81.12 87 ASN A N 1
ATOM 689 C CA . ASN A 1 87 ? 17.807 -8.757 -16.247 1.00 81.12 87 ASN A CA 1
ATOM 690 C C . ASN A 1 87 ? 17.250 -7.368 -15.850 1.00 81.12 87 ASN A C 1
ATOM 692 O O . ASN A 1 87 ? 18.028 -6.485 -15.484 1.00 81.12 87 ASN A O 1
ATOM 696 N N . ASP A 1 88 ? 15.935 -7.143 -15.950 1.00 76.50 88 ASP A N 1
ATOM 697 C CA . ASP A 1 88 ? 15.248 -5.890 -15.584 1.00 76.50 88 ASP A CA 1
ATOM 698 C C . ASP A 1 88 ? 15.702 -4.628 -16.363 1.00 76.50 88 ASP A C 1
ATOM 700 O O . ASP A 1 88 ? 15.433 -3.495 -15.952 1.00 76.50 88 ASP A O 1
ATOM 704 N N . ILE A 1 89 ? 16.368 -4.780 -17.515 1.00 78.44 89 ILE A N 1
ATOM 705 C CA . ILE A 1 89 ? 16.789 -3.655 -18.377 1.00 78.44 89 ILE A CA 1
ATOM 706 C C . ILE A 1 89 ? 15.597 -3.136 -19.192 1.00 78.44 89 ILE A C 1
ATOM 708 O O . ILE A 1 89 ? 15.437 -1.928 -19.395 1.00 78.44 89 ILE A O 1
ATOM 712 N N . LEU A 1 90 ? 14.747 -4.052 -19.663 1.00 78.88 90 LEU A N 1
ATOM 713 C CA . LEU A 1 90 ? 13.532 -3.750 -20.413 1.00 78.88 90 LEU A CA 1
ATOM 714 C C . LEU A 1 90 ? 12.307 -4.096 -19.572 1.00 78.88 90 LEU A C 1
ATOM 716 O O . LEU A 1 90 ? 12.172 -5.208 -19.077 1.00 78.88 90 LEU A O 1
ATOM 720 N N . SER A 1 91 ? 11.370 -3.159 -19.468 1.00 76.12 91 SER A N 1
ATOM 721 C CA . SER A 1 91 ? 10.070 -3.411 -18.857 1.00 76.12 91 SER A CA 1
ATOM 722 C C . SER A 1 91 ? 9.052 -3.806 -19.921 1.00 76.12 91 SER A C 1
ATOM 724 O O . SER A 1 91 ? 9.016 -3.261 -21.030 1.00 76.12 91 SER A O 1
ATOM 726 N N . GLY A 1 92 ? 8.223 -4.783 -19.573 1.00 73.75 92 GLY A N 1
ATOM 727 C CA . GLY A 1 92 ? 7.246 -5.375 -20.470 1.00 73.75 92 GLY A CA 1
ATOM 728 C C . GLY A 1 92 ? 5.946 -5.682 -19.744 1.00 73.75 92 GLY A C 1
ATOM 729 O O . GLY A 1 92 ? 5.942 -6.054 -18.572 1.00 73.75 92 GLY A O 1
ATOM 730 N N . THR A 1 93 ? 4.838 -5.511 -20.453 1.00 67.19 93 THR A N 1
ATOM 731 C CA . THR A 1 93 ? 3.484 -5.832 -19.991 1.00 67.19 93 THR A CA 1
ATOM 732 C C . THR A 1 93 ? 2.904 -6.942 -20.866 1.00 67.19 93 THR A C 1
ATOM 734 O O . THR A 1 93 ? 3.300 -7.089 -22.019 1.00 67.19 93 THR A O 1
ATOM 737 N N . ASN A 1 94 ? 1.973 -7.733 -20.324 1.00 63.56 94 ASN A N 1
ATOM 738 C CA . ASN A 1 94 ? 1.290 -8.824 -21.034 1.00 63.56 94 ASN A CA 1
ATOM 739 C C . ASN A 1 94 ? 2.239 -9.897 -21.596 1.00 63.56 94 ASN A C 1
ATOM 741 O O . ASN A 1 94 ? 2.464 -9.971 -22.803 1.00 63.56 94 ASN A O 1
ATOM 745 N N . VAL A 1 95 ? 2.771 -10.745 -20.712 1.00 73.50 95 VAL A N 1
ATOM 746 C CA . VAL A 1 95 ? 3.490 -11.956 -21.128 1.00 73.50 95 VAL A CA 1
ATOM 747 C C . VAL A 1 95 ? 2.482 -12.951 -21.710 1.00 73.50 95 VAL A C 1
ATOM 749 O O . VAL A 1 95 ? 1.576 -13.407 -21.012 1.00 73.50 95 VAL A O 1
ATOM 752 N N . VAL A 1 96 ? 2.629 -13.266 -22.993 1.00 72.12 96 VAL A N 1
ATOM 753 C CA . VAL A 1 96 ? 1.847 -14.276 -23.705 1.00 72.12 96 VAL A CA 1
ATOM 754 C C . VAL A 1 96 ? 2.501 -15.635 -23.482 1.00 72.12 96 VAL A C 1
ATOM 756 O O . VAL A 1 96 ? 3.663 -15.844 -23.841 1.00 72.12 96 VAL A O 1
ATOM 759 N N . MET A 1 97 ? 1.739 -16.554 -22.894 1.00 66.81 97 MET A N 1
ATOM 760 C CA . MET A 1 97 ? 2.124 -17.949 -22.677 1.00 66.81 97 MET A CA 1
ATOM 761 C C . MET A 1 97 ? 1.370 -18.829 -23.672 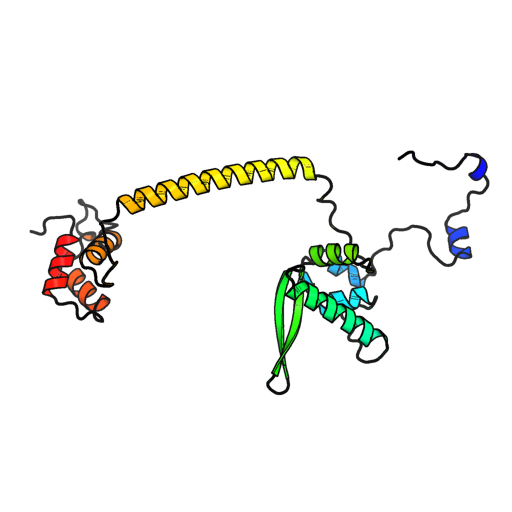1.00 66.81 97 MET A C 1
ATOM 763 O O . MET A 1 97 ? 0.176 -18.613 -23.885 1.00 66.81 97 MET A O 1
ATOM 767 N N . ASP A 1 98 ? 2.047 -19.811 -24.261 1.00 66.19 98 ASP A N 1
ATOM 768 C CA . ASP A 1 98 ? 1.413 -20.833 -25.098 1.00 66.19 98 ASP A CA 1
ATOM 769 C C . ASP A 1 98 ? 1.611 -22.222 -24.483 1.00 66.19 98 ASP A C 1
ATOM 771 O O . ASP A 1 98 ? 2.604 -22.493 -23.798 1.00 66.19 98 ASP A O 1
ATOM 775 N N . TYR A 1 99 ? 0.627 -23.086 -24.716 1.00 60.44 99 TYR A N 1
ATOM 776 C CA . TYR A 1 99 ? 0.522 -24.424 -24.155 1.00 60.44 99 TYR A CA 1
ATOM 777 C C . TYR A 1 99 ? 0.725 -25.440 -25.270 1.00 60.44 99 TYR A C 1
ATOM 779 O O . TYR A 1 99 ? -0.206 -25.761 -26.011 1.00 60.44 99 TYR A O 1
ATOM 787 N N . ASN A 1 100 ? 1.933 -25.992 -25.371 1.00 59.38 100 ASN A N 1
ATOM 788 C CA . ASN A 1 100 ? 2.216 -27.062 -26.320 1.00 59.38 100 ASN A CA 1
ATOM 789 C C . ASN A 1 100 ? 2.751 -28.289 -25.578 1.00 59.38 100 ASN A C 1
ATOM 791 O O . ASN A 1 100 ? 3.626 -28.168 -24.729 1.00 59.38 100 ASN A O 1
ATOM 795 N N . TYR A 1 101 ? 2.198 -29.469 -25.869 1.00 57.41 101 TYR A N 1
ATOM 796 C CA . TYR A 1 101 ? 2.581 -30.743 -25.237 1.00 57.41 101 TYR A CA 1
ATOM 797 C C . TYR A 1 101 ? 2.688 -30.713 -23.691 1.00 57.41 101 TYR A C 1
ATOM 799 O O . TYR A 1 101 ? 3.571 -31.347 -23.123 1.00 57.41 101 TYR A O 1
ATOM 807 N N . ASN A 1 102 ? 1.760 -30.030 -23.003 1.00 63.19 102 ASN A N 1
ATOM 808 C CA . ASN A 1 102 ? 1.719 -29.868 -21.535 1.00 63.19 102 ASN A CA 1
ATOM 809 C C . ASN A 1 102 ? 2.899 -29.101 -20.907 1.00 63.19 102 ASN A C 1
ATOM 811 O O . ASN A 1 102 ? 3.099 -29.180 -19.694 1.00 63.19 102 ASN A O 1
ATOM 815 N N . GLU A 1 103 ? 3.644 -28.335 -21.696 1.00 54.59 103 GLU A N 1
ATOM 816 C CA . GLU A 1 103 ? 4.711 -27.465 -21.208 1.00 54.59 103 GLU A CA 1
ATOM 817 C C . GLU A 1 103 ? 4.355 -25.999 -21.511 1.00 54.59 103 GLU A C 1
ATOM 819 O O . GLU A 1 103 ? 3.915 -25.659 -22.614 1.00 54.59 103 GLU A O 1
ATOM 824 N N . GLU A 1 104 ? 4.486 -25.140 -20.495 1.00 60.22 104 GLU A N 1
ATOM 825 C CA . GLU A 1 104 ? 4.240 -23.700 -20.601 1.00 60.22 104 GLU A CA 1
ATOM 826 C C . GLU A 1 104 ? 5.483 -23.008 -21.156 1.00 60.22 104 GLU A C 1
ATOM 828 O O . GLU A 1 104 ? 6.536 -22.983 -20.513 1.00 60.22 104 GLU A O 1
ATOM 833 N N . TYR A 1 105 ? 5.355 -22.404 -22.336 1.00 64.88 105 TYR A N 1
ATOM 834 C CA . TYR A 1 105 ? 6.442 -21.658 -22.957 1.00 64.88 105 TYR A CA 1
ATOM 835 C C . TYR A 1 105 ? 6.073 -20.183 -23.107 1.00 64.88 105 TYR A C 1
ATOM 837 O O . TYR A 1 105 ? 4.992 -19.834 -23.584 1.00 64.88 105 TYR A O 1
ATOM 845 N N . ARG A 1 106 ? 7.004 -19.303 -22.712 1.00 71.00 106 ARG A N 1
ATOM 846 C CA . ARG A 1 106 ? 6.896 -17.855 -22.930 1.00 71.00 106 ARG A CA 1
ATOM 847 C C . ARG A 1 106 ? 7.042 -17.571 -24.421 1.00 71.00 106 ARG A C 1
ATOM 849 O O . ARG A 1 106 ? 8.082 -17.874 -25.008 1.00 71.00 106 ARG A O 1
ATOM 856 N N . VAL A 1 107 ? 6.004 -17.006 -25.029 1.00 66.12 107 VAL A N 1
ATOM 857 C CA . VAL A 1 107 ? 5.979 -16.723 -26.467 1.00 66.12 107 VAL A CA 1
ATOM 858 C C . VAL A 1 107 ? 6.276 -15.260 -26.742 1.00 66.12 107 VAL A C 1
ATOM 860 O O . VAL A 1 107 ? 7.126 -14.969 -27.571 1.00 66.12 107 VAL A O 1
ATOM 863 N N . ASP A 1 108 ? 5.655 -14.323 -26.042 1.00 71.00 108 ASP A N 1
ATOM 864 C CA . ASP A 1 108 ? 5.844 -12.911 -26.379 1.00 71.00 108 ASP A CA 1
ATOM 865 C C . ASP A 1 108 ? 5.605 -12.009 -25.169 1.00 71.00 108 ASP A C 1
ATOM 867 O O . ASP A 1 108 ? 4.974 -12.413 -24.193 1.00 71.00 108 ASP A O 1
ATOM 871 N N . VAL A 1 109 ? 6.115 -10.784 -25.217 1.00 78.81 109 VAL A N 1
ATOM 872 C CA . VAL A 1 109 ? 5.871 -9.756 -24.201 1.00 78.81 109 VAL A CA 1
ATOM 873 C C . VAL A 1 109 ? 5.795 -8.391 -24.875 1.00 78.81 109 VAL A C 1
ATOM 875 O O . VAL A 1 109 ? 6.544 -8.094 -25.803 1.00 78.81 109 VAL A O 1
ATOM 878 N N . THR A 1 110 ? 4.882 -7.531 -24.423 1.00 81.38 110 THR A N 1
ATOM 879 C CA . THR A 1 110 ? 4.782 -6.162 -24.945 1.00 81.38 110 THR A CA 1
ATOM 880 C C . THR A 1 110 ? 5.781 -5.264 -24.222 1.00 81.38 110 THR A C 1
ATOM 882 O O . THR A 1 110 ? 5.530 -4.829 -23.099 1.00 81.38 110 THR A O 1
ATOM 885 N N . LEU A 1 111 ? 6.912 -4.981 -24.863 1.00 81.25 111 LEU A N 1
ATOM 886 C CA . LEU A 1 111 ? 7.992 -4.139 -24.351 1.00 81.25 111 LEU A CA 1
ATOM 887 C C . LEU A 1 111 ? 7.697 -2.646 -24.536 1.00 81.25 111 LEU A C 1
ATOM 889 O O . LEU A 1 111 ? 7.017 -2.231 -25.480 1.00 81.25 111 LEU A O 1
ATOM 893 N N . VAL A 1 112 ? 8.264 -1.813 -23.663 1.00 82.12 112 VAL A N 1
ATOM 894 C CA . VAL A 1 112 ? 8.226 -0.351 -23.818 1.00 82.12 112 VAL A CA 1
ATOM 895 C C . VAL A 1 112 ? 9.187 0.082 -24.927 1.00 82.12 112 VAL A C 1
ATOM 897 O O . VAL A 1 112 ? 10.406 -0.070 -24.820 1.00 82.12 112 VAL A O 1
ATOM 900 N N . LYS A 1 113 ? 8.647 0.684 -25.991 1.00 77.19 113 LYS A N 1
ATOM 901 C CA . LYS A 1 113 ? 9.402 1.056 -27.198 1.00 77.19 113 LYS A CA 1
ATOM 902 C C . LYS A 1 113 ? 10.576 2.003 -26.915 1.00 77.19 113 LYS A C 1
ATOM 904 O O . LYS A 1 113 ? 11.636 1.869 -27.527 1.00 77.19 113 LYS A O 1
ATOM 909 N N . ASP A 1 114 ? 10.414 2.945 -25.991 1.00 75.00 114 ASP A N 1
ATOM 910 C CA . ASP A 1 114 ? 11.463 3.917 -25.656 1.00 75.00 114 ASP A CA 1
ATOM 911 C C . ASP A 1 114 ? 12.673 3.246 -24.992 1.00 75.00 114 ASP A C 1
ATOM 913 O O . ASP A 1 114 ? 13.816 3.612 -25.266 1.00 75.00 114 ASP A O 1
ATOM 917 N N . GLN A 1 115 ? 12.442 2.211 -24.180 1.00 78.50 115 GLN A N 1
ATOM 918 C CA . GLN A 1 115 ? 13.517 1.425 -23.573 1.00 78.50 115 GLN A CA 1
ATOM 919 C C . GLN A 1 115 ? 14.226 0.563 -24.619 1.00 78.50 115 GLN A C 1
ATOM 921 O O . GLN A 1 115 ? 15.452 0.561 -24.673 1.00 78.50 115 GLN A O 1
ATOM 926 N N . VAL A 1 116 ? 13.470 -0.066 -25.527 1.00 78.31 116 VAL A N 1
ATOM 927 C CA . VAL A 1 116 ? 14.032 -0.806 -26.672 1.00 78.31 116 VAL A CA 1
ATOM 928 C C . VAL A 1 116 ? 14.874 0.112 -27.564 1.00 78.31 116 VAL A C 1
ATOM 930 O O . VAL A 1 116 ? 15.935 -0.282 -28.034 1.00 78.31 116 VAL A O 1
ATOM 933 N N . THR A 1 117 ? 14.458 1.368 -27.742 1.00 77.81 117 THR A N 1
ATOM 934 C CA . THR A 1 117 ? 15.201 2.376 -28.516 1.00 77.81 117 THR A CA 1
ATOM 935 C C . THR A 1 117 ? 16.516 2.773 -27.834 1.00 77.81 117 THR A C 1
ATOM 937 O O . THR A 1 117 ? 17.533 2.943 -28.510 1.00 77.81 117 THR A O 1
ATOM 940 N N . LYS A 1 118 ? 16.523 2.913 -26.499 1.00 78.44 118 LYS A N 1
ATOM 941 C CA . LYS A 1 118 ? 17.748 3.166 -25.718 1.00 78.44 118 LYS A CA 1
ATOM 942 C C . LYS A 1 118 ? 18.705 1.977 -25.801 1.00 78.44 118 LYS A C 1
ATOM 944 O O . LYS A 1 118 ? 19.862 2.161 -26.164 1.00 78.44 118 LYS A O 1
ATOM 949 N N . TRP A 1 119 ? 18.191 0.771 -25.588 1.00 80.44 119 TRP A N 1
ATOM 950 C CA . TRP A 1 119 ? 18.954 -0.471 -25.679 1.00 80.44 119 TRP A CA 1
ATOM 951 C C . TRP A 1 119 ? 19.555 -0.686 -27.078 1.00 80.44 119 TRP A C 1
ATOM 953 O O . TRP A 1 119 ? 20.747 -0.948 -27.223 1.00 80.44 119 TRP A O 1
ATOM 963 N N . ALA A 1 120 ? 18.772 -0.465 -28.137 1.00 80.31 120 ALA A N 1
ATOM 964 C CA . ALA A 1 120 ? 19.244 -0.559 -29.518 1.00 80.31 120 ALA A CA 1
ATOM 965 C C . ALA A 1 120 ? 20.414 0.390 -29.814 1.00 80.31 120 ALA A C 1
ATOM 967 O O . ALA A 1 120 ? 21.346 0.027 -30.532 1.00 80.31 120 ALA A O 1
ATOM 968 N N . ARG A 1 121 ? 20.381 1.601 -29.242 1.00 79.31 121 ARG A N 1
ATOM 969 C CA . ARG A 1 121 ? 21.456 2.588 -29.377 1.00 79.31 121 ARG A CA 1
ATOM 970 C C . ARG A 1 121 ? 22.730 2.142 -28.665 1.00 79.31 121 ARG A C 1
ATOM 972 O O . ARG A 1 121 ? 23.810 2.348 -29.206 1.00 79.31 121 ARG A O 1
ATOM 979 N N . GLU A 1 122 ? 22.609 1.553 -27.480 1.00 80.69 122 GLU A N 1
ATOM 980 C CA . GLU A 1 122 ? 23.749 1.044 -26.706 1.00 80.69 122 GLU A CA 1
ATOM 981 C C . GLU A 1 122 ? 24.439 -0.134 -27.402 1.00 80.69 122 GLU A C 1
ATOM 983 O O . GLU A 1 122 ? 25.663 -0.252 -27.356 1.00 80.69 122 GLU A O 1
ATOM 988 N N . HIS A 1 123 ? 23.666 -0.964 -28.103 1.00 78.56 123 HIS A N 1
ATOM 989 C CA . HIS A 1 123 ? 24.160 -2.143 -28.814 1.00 78.56 123 HIS A CA 1
ATOM 990 C C . HIS A 1 123 ? 24.430 -1.917 -30.314 1.00 78.56 123 HIS A C 1
ATOM 992 O O . HIS A 1 123 ? 24.708 -2.877 -31.033 1.00 78.56 123 HIS A O 1
ATOM 998 N N . ASN A 1 124 ? 24.392 -0.667 -30.794 1.00 76.44 124 ASN A N 1
ATOM 999 C CA . ASN A 1 124 ? 24.612 -0.288 -32.198 1.00 76.44 124 ASN A CA 1
ATOM 1000 C C . ASN A 1 124 ? 23.730 -1.062 -33.206 1.00 76.44 124 ASN A C 1
ATOM 1002 O O . ASN A 1 124 ? 24.188 -1.430 -34.291 1.00 76.44 124 ASN A O 1
ATOM 1006 N N . LEU A 1 125 ? 22.470 -1.317 -32.854 1.00 77.12 125 LEU A N 1
ATOM 1007 C CA . LEU A 1 125 ? 21.512 -2.023 -33.707 1.00 77.12 125 LEU A CA 1
ATOM 1008 C C . LEU A 1 125 ? 20.777 -1.062 -34.651 1.00 77.12 125 LEU A C 1
ATOM 1010 O O . LEU A 1 125 ? 20.544 0.101 -34.316 1.00 77.12 125 LEU A O 1
ATOM 1014 N N . ASP A 1 126 ? 20.393 -1.556 -35.834 1.00 69.38 126 ASP A N 1
ATOM 1015 C CA . ASP A 1 126 ? 19.626 -0.777 -36.813 1.00 69.38 126 ASP A CA 1
ATOM 1016 C C . ASP A 1 126 ? 18.172 -0.654 -36.341 1.00 69.38 126 ASP A C 1
ATOM 1018 O O . ASP A 1 126 ? 17.361 -1.569 -36.478 1.00 69.38 126 ASP A O 1
ATOM 1022 N N . TRP A 1 127 ? 17.864 0.474 -35.702 1.00 76.69 127 TRP A N 1
ATOM 1023 C CA . TRP A 1 127 ? 16.549 0.766 -35.148 1.00 76.69 127 TRP A CA 1
ATOM 1024 C C . TRP A 1 127 ? 16.009 2.082 -35.722 1.00 76.69 127 TRP A C 1
ATOM 1026 O O . TRP A 1 127 ? 16.610 3.138 -35.516 1.00 76.69 127 TRP A O 1
ATOM 1036 N N . PRO A 1 128 ? 14.870 2.058 -36.436 1.00 69.38 128 PRO A N 1
ATOM 1037 C CA . PRO A 1 128 ? 14.414 3.185 -37.249 1.00 69.38 128 PRO A CA 1
ATOM 1038 C C . PRO A 1 128 ? 13.648 4.263 -36.468 1.00 69.38 128 PRO A C 1
ATOM 1040 O O . PRO A 1 128 ? 13.167 5.221 -37.076 1.00 69.38 128 PRO A O 1
ATOM 1043 N N . PHE A 1 129 ? 13.471 4.114 -35.151 1.00 71.81 129 PHE A N 1
ATOM 1044 C CA . PHE A 1 129 ? 12.735 5.081 -34.339 1.00 71.81 129 PHE A CA 1
ATOM 1045 C C . PHE A 1 129 ? 13.673 5.952 -33.510 1.00 71.81 129 PHE A C 1
ATOM 1047 O O . PHE A 1 129 ? 14.574 5.467 -32.829 1.00 71.81 129 PHE A O 1
ATOM 1054 N N . GLU A 1 130 ? 13.405 7.251 -33.534 1.00 66.81 130 GLU A N 1
ATOM 1055 C CA . GLU A 1 130 ? 14.086 8.234 -32.704 1.00 66.81 130 GLU A CA 1
ATOM 1056 C C . GLU A 1 130 ? 13.336 8.402 -31.379 1.00 66.81 130 GLU A C 1
ATOM 1058 O O . GLU A 1 130 ? 12.103 8.329 -31.336 1.00 66.81 130 GLU A O 1
ATOM 1063 N N . LEU A 1 131 ? 14.086 8.624 -30.295 1.00 63.69 131 LEU A N 1
ATOM 1064 C CA . LEU A 1 131 ? 13.494 9.016 -29.018 1.00 63.69 131 LEU A CA 1
ATOM 1065 C C . LEU A 1 131 ? 12.842 10.396 -29.187 1.00 63.69 131 LEU A C 1
ATOM 1067 O O . LEU A 1 131 ? 13.446 11.257 -29.832 1.00 63.69 131 LEU A O 1
ATOM 1071 N N . PRO A 1 132 ? 11.653 10.638 -28.611 1.00 60.47 132 PRO A N 1
ATOM 1072 C CA . PRO A 1 132 ? 11.087 11.980 -28.586 1.00 60.47 132 PRO A CA 1
ATOM 1073 C C . PRO A 1 132 ? 12.097 12.953 -27.957 1.00 60.47 132 PRO A C 1
ATOM 1075 O O . PRO A 1 132 ? 12.727 12.633 -26.949 1.00 60.47 132 PRO A O 1
ATOM 1078 N N . GLU A 1 133 ? 12.259 14.143 -28.544 1.00 53.34 133 GLU A N 1
ATOM 1079 C CA . GLU A 1 133 ? 13.213 15.193 -28.130 1.00 53.34 133 GLU A CA 1
ATOM 1080 C C . GLU A 1 133 ? 12.925 15.806 -26.735 1.00 53.34 133 GLU A C 1
ATOM 1082 O O . GLU A 1 133 ? 13.311 16.936 -26.440 1.00 53.34 133 GLU A O 1
ATOM 1087 N N . SER A 1 134 ? 12.264 15.085 -25.826 1.00 52.56 134 SER A N 1
ATOM 1088 C CA . SER A 1 134 ? 11.984 15.543 -24.463 1.00 52.56 134 SER A CA 1
ATOM 1089 C C . SER A 1 134 ? 13.210 15.543 -23.542 1.00 52.56 134 SER A C 1
ATOM 1091 O O . SER A 1 134 ? 13.117 16.046 -22.426 1.00 52.56 134 SER A O 1
ATOM 1093 N N . GLU A 1 135 ? 14.370 15.036 -23.973 1.00 52.91 135 GLU A N 1
ATOM 1094 C CA . GLU A 1 135 ? 15.585 15.009 -23.138 1.00 52.91 135 GLU A CA 1
ATOM 1095 C C . GLU A 1 135 ? 16.503 16.247 -23.287 1.00 52.91 135 GLU A C 1
ATOM 1097 O O . GLU A 1 135 ? 17.487 16.357 -22.559 1.00 52.91 135 GLU A O 1
ATOM 1102 N N . ILE A 1 136 ? 16.185 17.234 -24.142 1.00 51.09 136 ILE A N 1
ATOM 1103 C CA . ILE A 1 136 ? 17.022 18.452 -24.306 1.00 51.09 136 ILE A CA 1
ATOM 1104 C C . ILE A 1 136 ? 16.581 19.610 -23.371 1.00 51.09 136 ILE A C 1
ATOM 1106 O O . ILE A 1 136 ? 17.326 20.564 -23.156 1.00 51.09 136 ILE A O 1
ATOM 1110 N N . GLY A 1 137 ? 15.426 19.502 -22.699 1.00 47.97 137 GLY A N 1
ATOM 1111 C CA . GLY A 1 137 ? 14.928 20.474 -21.701 1.00 47.97 137 GLY A CA 1
ATOM 1112 C C . GLY A 1 137 ? 15.304 20.185 -20.234 1.00 47.97 137 GLY A C 1
ATOM 1113 O O . GLY A 1 137 ? 14.698 20.734 -19.314 1.00 47.97 137 GLY A O 1
ATOM 1114 N N . ASN A 1 138 ? 16.272 19.296 -19.993 1.00 52.06 138 ASN A N 1
ATOM 1115 C CA . ASN A 1 138 ? 16.396 18.503 -18.760 1.00 52.06 138 ASN A CA 1
ATOM 1116 C C . ASN A 1 138 ? 17.005 19.210 -17.520 1.00 52.06 138 ASN A C 1
ATOM 1118 O O . ASN A 1 138 ? 17.185 18.584 -16.481 1.00 52.06 138 ASN A O 1
ATOM 1122 N N . VAL A 1 139 ? 17.325 20.509 -17.564 1.00 53.09 139 VAL A N 1
ATOM 1123 C CA . VAL A 1 139 ? 17.879 21.198 -16.372 1.00 53.09 139 VAL A CA 1
ATOM 1124 C C . VAL A 1 139 ? 16.772 21.757 -15.472 1.00 53.09 139 VAL A C 1
ATOM 1126 O O . VAL A 1 139 ? 16.823 21.566 -14.261 1.00 53.09 139 VAL A O 1
ATOM 1129 N N . ASN A 1 140 ? 15.721 22.352 -16.046 1.00 55.22 140 ASN A N 1
ATOM 1130 C CA . ASN A 1 140 ? 14.592 22.872 -15.260 1.00 55.22 140 ASN A CA 1
ATOM 1131 C C . ASN A 1 140 ? 13.718 21.735 -14.706 1.00 55.22 140 ASN A C 1
ATOM 1133 O O . ASN A 1 140 ? 13.314 21.780 -13.550 1.00 55.22 140 ASN A O 1
ATOM 1137 N N . SER A 1 141 ? 13.529 20.660 -15.485 1.00 60.28 141 SER A N 1
ATOM 1138 C CA . SER A 1 141 ? 12.818 19.460 -15.023 1.00 60.28 141 SER A CA 1
ATOM 1139 C C . SER A 1 141 ? 13.543 18.755 -13.877 1.00 60.28 141 SER A C 1
ATOM 1141 O O . SER A 1 141 ? 12.884 18.236 -12.988 1.00 60.28 141 SER A O 1
ATOM 1143 N N . SER A 1 142 ? 14.878 18.711 -13.876 1.00 66.31 142 SER A N 1
ATOM 1144 C CA . SER A 1 142 ? 15.637 18.046 -12.808 1.00 66.31 142 SER A CA 1
ATOM 1145 C C . SER A 1 142 ? 15.511 18.792 -11.476 1.00 66.31 142 SER A C 1
ATOM 1147 O O . SER A 1 142 ? 15.291 18.173 -10.441 1.00 66.31 142 SER A O 1
ATOM 1149 N N . VAL A 1 143 ? 15.547 20.128 -11.495 1.00 77.75 143 VAL A N 1
ATOM 1150 C CA . VAL A 1 143 ? 15.356 20.957 -10.291 1.00 77.75 143 VAL A CA 1
ATOM 1151 C C . VAL A 1 143 ? 13.918 20.868 -9.764 1.00 77.75 143 VAL A C 1
ATOM 1153 O O . VAL A 1 143 ? 13.709 20.731 -8.556 1.00 77.75 143 VAL A O 1
ATOM 1156 N N . ASP A 1 144 ? 12.924 20.864 -10.652 1.00 79.50 144 ASP A N 1
ATOM 1157 C CA . ASP A 1 144 ? 11.519 20.674 -10.271 1.00 79.50 144 ASP A CA 1
ATOM 1158 C C . ASP A 1 144 ? 11.266 19.262 -9.713 1.00 79.50 144 ASP A C 1
ATOM 1160 O O . ASP A 1 144 ? 10.539 19.091 -8.736 1.00 79.50 144 ASP A O 1
ATOM 1164 N N . LEU A 1 145 ? 11.922 18.240 -10.270 1.00 85.38 145 LEU A N 1
ATOM 1165 C CA . LEU A 1 145 ? 11.865 16.875 -9.746 1.00 85.38 145 LEU A CA 1
ATOM 1166 C C . LEU A 1 145 ? 12.549 16.763 -8.379 1.00 85.38 145 LEU A C 1
ATOM 1168 O O . LEU A 1 145 ? 11.986 16.148 -7.479 1.00 85.38 145 LEU A O 1
ATOM 1172 N N . LEU A 1 146 ? 13.715 17.385 -8.191 1.00 89.38 146 LEU A N 1
ATOM 1173 C CA . LEU A 1 146 ? 14.431 17.390 -6.911 1.00 89.38 146 LEU A CA 1
ATOM 1174 C C . LEU A 1 146 ? 13.631 18.097 -5.812 1.00 89.38 146 LEU A C 1
ATOM 1176 O O . LEU A 1 146 ? 13.496 17.557 -4.717 1.00 89.38 146 LEU A O 1
ATOM 1180 N N . SER A 1 147 ? 13.035 19.254 -6.110 1.00 87.12 147 SER A N 1
ATOM 1181 C CA . SER A 1 147 ? 12.163 19.955 -5.156 1.00 87.12 147 SER A CA 1
ATOM 1182 C C . SER A 1 147 ? 10.890 19.161 -4.849 1.00 87.12 147 SER A C 1
ATOM 1184 O O . SER A 1 147 ? 10.425 19.128 -3.705 1.00 87.12 147 SER A O 1
ATOM 1186 N N . LYS A 1 148 ? 10.344 18.439 -5.837 1.00 91.25 148 LYS A N 1
ATOM 1187 C CA . LYS A 1 148 ? 9.217 17.536 -5.604 1.00 91.25 148 LYS A CA 1
ATOM 1188 C C . LYS A 1 148 ? 9.609 16.362 -4.709 1.00 91.25 148 LYS A C 1
ATOM 1190 O O . LYS A 1 148 ? 8.851 16.047 -3.792 1.00 91.25 148 LYS A O 1
ATOM 1195 N N . ILE A 1 149 ? 10.772 15.754 -4.933 1.00 93.25 149 ILE A N 1
ATOM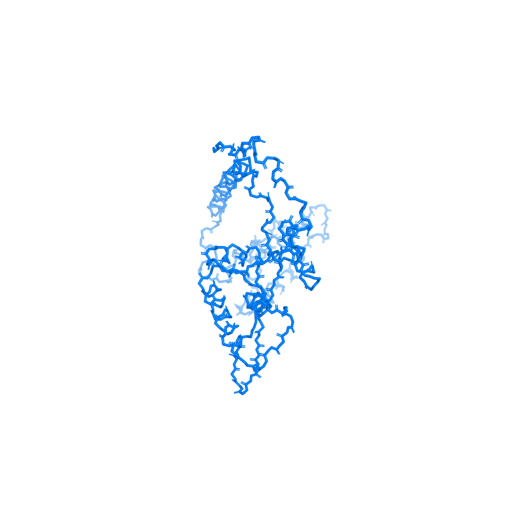 1196 C CA . ILE A 1 149 ? 11.312 14.679 -4.090 1.00 93.25 149 ILE A CA 1
ATOM 1197 C C . ILE A 1 149 ? 11.482 15.176 -2.653 1.00 93.25 149 ILE A C 1
ATOM 1199 O O . ILE A 1 149 ? 10.954 14.549 -1.741 1.00 93.25 149 ILE A O 1
ATOM 1203 N N . GLU A 1 150 ? 12.097 16.342 -2.452 1.00 94.44 150 GLU A N 1
ATOM 1204 C CA . GLU A 1 150 ? 12.281 16.931 -1.121 1.00 94.44 150 GLU A CA 1
ATOM 1205 C C . GLU A 1 150 ? 10.939 17.158 -0.402 1.00 94.44 150 GLU A C 1
ATOM 1207 O O . GLU A 1 150 ? 10.779 16.796 0.766 1.00 94.44 150 GLU A O 1
ATOM 1212 N N . SER A 1 151 ? 9.930 17.680 -1.111 1.00 93.06 151 SER A N 1
ATOM 1213 C CA . SER A 1 151 ? 8.589 17.866 -0.541 1.00 93.06 151 SER A CA 1
ATOM 1214 C C . SER A 1 151 ? 7.941 16.542 -0.114 1.00 93.06 151 SER A C 1
ATOM 1216 O O . SER A 1 151 ? 7.342 16.465 0.959 1.00 93.06 151 SER A O 1
ATOM 1218 N N . LEU A 1 152 ? 8.108 15.488 -0.920 1.00 93.88 152 LEU A N 1
ATOM 1219 C CA . LEU A 1 152 ? 7.565 14.157 -0.651 1.00 93.88 152 LEU A CA 1
ATOM 1220 C C . LEU A 1 152 ? 8.309 13.456 0.489 1.00 93.88 152 LEU A C 1
ATOM 1222 O O . LEU A 1 152 ? 7.699 12.723 1.265 1.00 93.88 152 LEU A O 1
ATOM 1226 N N . GLU A 1 153 ? 9.616 13.661 0.616 1.00 94.75 153 GLU A N 1
ATOM 1227 C CA . GLU A 1 153 ? 10.410 13.137 1.727 1.00 94.75 153 GLU A CA 1
ATOM 1228 C C . GLU A 1 153 ? 10.018 13.795 3.052 1.00 94.7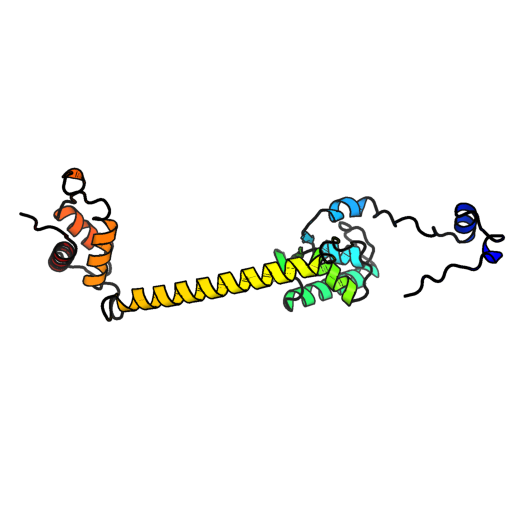5 153 GLU A C 1
ATOM 1230 O O . GLU A 1 153 ? 9.865 13.108 4.068 1.00 94.75 153 GLU A O 1
ATOM 1235 N N . LEU A 1 154 ? 9.792 15.111 3.040 1.00 95.56 154 LEU A N 1
ATOM 1236 C CA . LEU A 1 154 ? 9.324 15.855 4.206 1.00 95.56 154 LEU A CA 1
ATOM 1237 C C . LEU A 1 154 ? 7.913 15.411 4.608 1.00 95.56 154 LEU A C 1
ATOM 1239 O O . LEU A 1 154 ? 7.675 15.120 5.784 1.00 95.56 154 LEU A O 1
ATOM 1243 N N . GLU A 1 155 ? 7.003 15.275 3.642 1.00 95.62 155 GLU A N 1
ATOM 1244 C CA . GLU A 1 155 ? 5.659 14.743 3.878 1.00 95.62 155 GLU A CA 1
ATOM 1245 C C . GLU A 1 155 ? 5.720 13.324 4.455 1.00 95.62 155 GLU A C 1
ATOM 1247 O O . GLU A 1 155 ? 5.123 13.058 5.495 1.00 95.62 155 GLU A O 1
ATOM 1252 N N . ASN A 1 156 ? 6.528 12.431 3.878 1.00 95.50 156 ASN A N 1
ATOM 1253 C CA . ASN A 1 156 ? 6.733 11.083 4.411 1.00 95.50 156 ASN A CA 1
ATOM 1254 C C . ASN A 1 156 ? 7.261 11.091 5.845 1.00 95.50 156 ASN A C 1
ATOM 1256 O O . ASN A 1 156 ? 6.837 10.280 6.670 1.00 95.50 156 ASN A O 1
ATOM 1260 N N . LYS A 1 157 ? 8.190 11.995 6.162 1.00 96.31 157 LYS A N 1
ATOM 1261 C CA . LYS A 1 157 ? 8.710 12.144 7.521 1.00 96.31 157 LYS A CA 1
ATOM 1262 C C . LYS A 1 157 ? 7.607 12.591 8.481 1.00 96.31 157 LYS A C 1
ATOM 1264 O O . LYS A 1 157 ? 7.473 11.989 9.542 1.00 96.31 157 LYS A O 1
ATOM 1269 N N . SER A 1 158 ? 6.794 13.573 8.092 1.00 95.81 158 SER A N 1
ATOM 1270 C CA . SER A 1 158 ? 5.655 14.056 8.884 1.00 95.81 158 SER A CA 1
ATOM 1271 C C . SER A 1 158 ? 4.574 12.985 9.078 1.00 95.81 158 SER A C 1
ATOM 1273 O O . SER A 1 158 ? 4.042 12.813 10.175 1.00 95.81 158 SER A O 1
ATOM 1275 N N . LEU A 1 159 ? 4.280 12.205 8.038 1.00 96.44 159 LEU A N 1
ATOM 1276 C CA . LEU A 1 159 ? 3.343 11.087 8.119 1.00 96.44 159 LEU A CA 1
ATOM 1277 C C . LEU A 1 159 ? 3.868 9.996 9.056 1.00 96.44 159 LEU A C 1
ATOM 1279 O O . LEU A 1 159 ? 3.120 9.500 9.896 1.00 96.44 159 LEU A O 1
ATOM 1283 N N . LYS A 1 160 ? 5.160 9.657 8.980 1.00 95.56 160 LYS A N 1
ATOM 1284 C CA . LYS A 1 160 ? 5.790 8.681 9.882 1.00 95.56 160 LYS A CA 1
ATOM 1285 C C . LYS A 1 160 ? 5.761 9.135 11.340 1.00 95.56 160 LYS A C 1
ATOM 1287 O O . LYS A 1 160 ? 5.447 8.315 12.200 1.00 95.56 160 LYS A O 1
ATOM 1292 N N . THR A 1 161 ? 6.045 10.409 11.628 1.00 95.00 161 THR A N 1
ATOM 1293 C CA . THR A 1 161 ? 5.956 10.932 13.002 1.00 95.00 161 THR A CA 1
ATOM 1294 C C . THR A 1 161 ? 4.525 10.869 13.513 1.00 95.00 161 THR A C 1
ATOM 1296 O O . THR A 1 161 ? 4.296 10.332 14.591 1.00 95.00 161 THR A O 1
ATOM 1299 N N . LYS A 1 162 ? 3.550 11.291 12.700 1.00 94.69 162 LYS A N 1
ATOM 1300 C CA . LYS A 1 162 ? 2.134 11.253 13.078 1.00 94.69 162 LYS A CA 1
ATOM 1301 C C . LYS A 1 162 ? 1.622 9.829 13.295 1.00 94.69 162 LYS A C 1
ATOM 1303 O O . LYS A 1 162 ? 0.866 9.584 14.226 1.00 94.69 162 LYS A O 1
ATOM 1308 N N . ILE A 1 163 ? 2.054 8.869 12.476 1.00 94.44 163 ILE A N 1
ATOM 1309 C CA . ILE A 1 163 ? 1.752 7.447 12.690 1.00 94.44 163 ILE A CA 1
ATOM 1310 C C . ILE A 1 163 ? 2.337 6.966 14.017 1.00 94.44 163 ILE A C 1
ATOM 1312 O O . ILE A 1 163 ? 1.661 6.236 14.734 1.00 94.44 163 ILE A O 1
ATOM 1316 N N . ASN A 1 164 ? 3.572 7.347 14.351 1.00 91.19 164 ASN A N 1
ATOM 1317 C CA . ASN A 1 164 ? 4.185 6.931 15.608 1.00 91.19 164 ASN A CA 1
ATOM 1318 C C . ASN A 1 164 ? 3.461 7.531 16.823 1.00 91.19 164 ASN A C 1
ATOM 1320 O O . ASN A 1 164 ? 3.111 6.797 17.738 1.00 91.19 164 ASN A O 1
ATOM 1324 N N . GLU A 1 165 ? 3.134 8.824 16.781 1.00 93.31 165 GLU A N 1
ATOM 1325 C CA . GLU A 1 165 ? 2.319 9.494 17.804 1.00 93.31 165 GLU A CA 1
ATOM 1326 C C . GLU A 1 165 ? 0.947 8.822 17.965 1.00 93.31 165 GLU A C 1
ATOM 1328 O O . GLU A 1 165 ? 0.491 8.561 19.075 1.00 93.31 165 GLU A O 1
ATOM 1333 N N . LEU A 1 166 ? 0.272 8.491 16.860 1.00 90.94 166 LEU A N 1
ATOM 1334 C CA . LEU A 1 166 ? -1.007 7.782 16.912 1.00 90.94 166 LEU A CA 1
ATOM 1335 C C . LEU A 1 166 ? -0.854 6.375 17.494 1.00 90.94 166 LEU A C 1
ATOM 1337 O O . LEU A 1 166 ? -1.710 5.957 18.266 1.00 90.94 166 LEU A O 1
ATOM 1341 N N . LYS A 1 167 ? 0.233 5.662 17.178 1.00 86.56 167 LYS A N 1
ATOM 1342 C CA . LYS A 1 167 ? 0.529 4.344 17.757 1.00 86.56 167 LYS A CA 1
ATOM 1343 C C . LYS A 1 167 ? 0.782 4.411 19.259 1.00 86.56 167 LYS A C 1
ATOM 1345 O O . LYS A 1 167 ? 0.332 3.518 19.966 1.00 86.56 167 LYS A O 1
ATOM 1350 N N . GLU A 1 168 ? 1.440 5.459 19.748 1.00 87.06 168 GLU A N 1
ATOM 1351 C CA . GLU A 1 168 ? 1.640 5.689 21.187 1.00 87.06 168 GLU A CA 1
ATOM 1352 C C . GLU A 1 168 ? 0.316 5.928 21.934 1.00 87.06 168 GLU A C 1
ATOM 1354 O O . GLU A 1 168 ? 0.216 5.625 23.120 1.00 87.06 168 GLU A O 1
ATOM 1359 N N . ASN A 1 169 ? -0.719 6.409 21.236 1.00 86.56 169 ASN A N 1
ATOM 1360 C CA . ASN A 1 169 ? -2.060 6.603 21.793 1.00 86.56 169 ASN A CA 1
ATOM 1361 C C . ASN A 1 169 ? -2.938 5.336 21.768 1.00 86.56 169 ASN A C 1
ATOM 1363 O O . ASN A 1 169 ? -4.029 5.340 22.345 1.00 86.56 169 ASN A O 1
ATOM 1367 N N . ILE A 1 170 ? -2.509 4.255 21.106 1.00 85.06 170 ILE A N 1
ATOM 1368 C CA . ILE A 1 170 ? -3.246 2.985 21.111 1.00 85.06 170 ILE A CA 1
ATOM 1369 C C . ILE A 1 170 ? -3.020 2.294 22.466 1.00 85.06 170 ILE A C 1
ATOM 1371 O O . ILE A 1 170 ? -1.885 2.249 22.947 1.00 85.06 170 ILE A O 1
ATOM 1375 N N . PRO A 1 171 ? -4.064 1.715 23.090 1.00 85.38 171 PRO A N 1
ATOM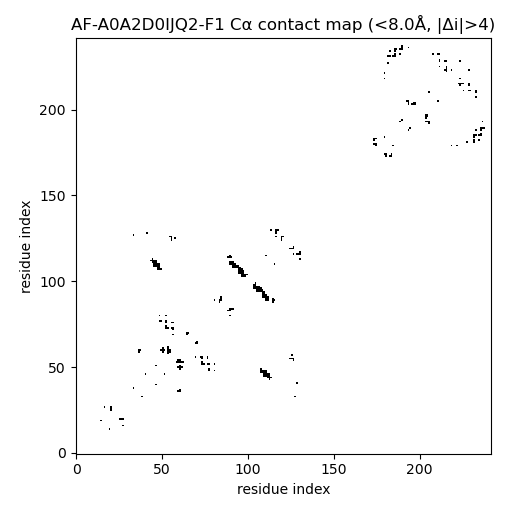 1376 C CA . PRO A 1 171 ? -3.900 0.916 24.298 1.00 85.38 171 PRO A CA 1
ATOM 1377 C C . PRO A 1 171 ? -2.822 -0.164 24.138 1.00 85.38 171 PRO A C 1
ATOM 1379 O O . PRO A 1 171 ? -2.800 -0.900 23.149 1.00 85.38 171 PRO A O 1
ATOM 1382 N N . LEU A 1 172 ? -1.937 -0.266 25.134 1.00 85.75 172 LEU A N 1
ATOM 1383 C CA . LEU A 1 172 ? -0.864 -1.258 25.150 1.00 85.75 172 LEU A CA 1
ATOM 1384 C C . LEU A 1 172 ? -1.426 -2.667 24.919 1.00 85.75 172 LEU A C 1
ATOM 1386 O O . LEU A 1 172 ? -2.359 -3.086 25.601 1.00 85.75 172 LEU A O 1
ATOM 1390 N N . LEU A 1 173 ? -0.792 -3.405 24.003 1.00 85.81 173 LEU A N 1
ATOM 1391 C CA . LEU A 1 173 ? -1.052 -4.826 23.737 1.00 85.81 173 LEU A CA 1
ATOM 1392 C C . LEU A 1 173 ? -2.443 -5.149 23.155 1.00 85.81 173 LEU A C 1
ATOM 1394 O O . LEU A 1 173 ? -2.838 -6.317 23.160 1.00 85.81 173 LEU A O 1
ATOM 1398 N N . LEU A 1 174 ? -3.157 -4.152 22.621 1.00 89.19 174 LEU A N 1
ATOM 1399 C CA . LEU A 1 174 ? -4.445 -4.354 21.953 1.00 89.19 174 LEU A CA 1
ATOM 1400 C C . LEU A 1 174 ? -4.303 -5.353 20.791 1.00 89.19 174 LEU A C 1
ATOM 1402 O O . LEU A 1 174 ? -3.498 -5.133 19.885 1.00 89.19 174 LEU A O 1
ATOM 1406 N N . SER A 1 175 ? -5.073 -6.445 20.829 1.00 87.50 175 SER A N 1
ATOM 1407 C CA . SER A 1 175 ? -5.052 -7.524 19.821 1.00 87.50 175 SER A CA 1
ATOM 1408 C C . SER A 1 175 ? -3.691 -8.216 19.610 1.00 87.50 175 SER A C 1
ATOM 1410 O O . SER A 1 175 ? -3.484 -8.858 18.587 1.00 87.50 175 SER A O 1
ATOM 1412 N N . VAL A 1 176 ? -2.744 -8.117 20.553 1.00 88.94 176 VAL A N 1
ATOM 1413 C CA . VAL A 1 176 ? -1.410 -8.745 20.400 1.00 88.94 176 VAL A CA 1
ATOM 1414 C C . VAL A 1 176 ? -1.423 -10.247 20.697 1.00 88.94 176 VAL A C 1
ATOM 1416 O O . VAL A 1 176 ? -0.686 -11.005 20.075 1.00 88.94 176 VAL A O 1
ATOM 1419 N N . TYR A 1 177 ? -2.235 -10.686 21.660 1.00 89.56 177 TYR A N 1
ATOM 1420 C CA . TYR A 1 177 ? -2.238 -12.078 22.138 1.00 89.56 177 TYR A CA 1
ATOM 1421 C C . TYR A 1 177 ? -3.468 -12.876 21.719 1.00 89.56 177 TYR A C 1
ATOM 1423 O O . TYR A 1 177 ? -3.503 -14.089 21.914 1.00 89.56 177 TYR A O 1
ATOM 1431 N N . ARG A 1 178 ? -4.498 -12.190 21.225 1.00 89.56 178 ARG A N 1
ATOM 1432 C CA . ARG A 1 178 ? -5.778 -12.789 20.868 1.00 89.56 178 ARG A CA 1
ATOM 1433 C C . ARG A 1 178 ? -6.510 -11.925 19.854 1.00 89.56 178 ARG A C 1
ATOM 1435 O O . ARG A 1 178 ? -6.538 -10.699 19.989 1.00 89.56 178 ARG A O 1
ATOM 1442 N N . ASP A 1 179 ? -7.126 -12.586 18.887 1.00 86.38 179 ASP A N 1
ATOM 1443 C CA . ASP A 1 179 ? -7.891 -11.932 17.825 1.00 86.38 179 ASP A CA 1
ATOM 1444 C C . ASP A 1 179 ? -9.294 -11.521 18.303 1.00 86.38 179 ASP A C 1
ATOM 1446 O O . ASP A 1 179 ? -9.866 -10.548 17.808 1.00 86.38 179 ASP A O 1
ATOM 1450 N N . ASP A 1 180 ? -9.812 -12.193 19.335 1.00 87.44 180 ASP A N 1
ATOM 1451 C CA . ASP A 1 180 ? -11.097 -11.920 19.983 1.00 87.44 180 ASP A CA 1
ATOM 1452 C C . ASP A 1 180 ? -10.990 -10.912 21.147 1.00 87.44 180 ASP A C 1
ATOM 1454 O O . ASP A 1 180 ? -11.830 -10.902 22.049 1.00 87.44 180 ASP A O 1
ATOM 1458 N N . ASP A 1 181 ? -9.956 -10.057 21.159 1.00 91.25 181 ASP A N 1
ATOM 1459 C CA . ASP A 1 181 ? -9.717 -9.090 22.238 1.00 91.25 181 ASP A CA 1
ATOM 1460 C C . ASP A 1 181 ? -10.976 -8.234 22.506 1.00 91.25 181 ASP A C 1
ATOM 1462 O O . ASP A 1 181 ? -11.315 -7.381 21.675 1.00 91.25 181 ASP A O 1
ATOM 1466 N N . PRO A 1 182 ? -11.632 -8.384 23.678 1.00 91.38 182 PRO A N 1
ATOM 1467 C CA . PRO A 1 182 ? -12.885 -7.703 23.995 1.00 91.38 182 PRO A CA 1
ATOM 1468 C C . PRO A 1 182 ? -12.800 -6.179 23.907 1.00 91.38 182 PRO A C 1
ATOM 1470 O O . PRO A 1 182 ? -13.781 -5.529 23.545 1.00 91.38 182 PRO A O 1
ATOM 1473 N N . LEU A 1 183 ? -11.641 -5.594 24.230 1.00 91.81 183 LEU A N 1
ATOM 1474 C CA . LEU A 1 183 ? -11.442 -4.150 24.147 1.00 91.81 183 LEU A CA 1
ATOM 1475 C C . LEU A 1 183 ? -11.321 -3.706 22.688 1.00 91.81 183 LEU A C 1
ATOM 1477 O O . LEU A 1 183 ? -11.895 -2.686 22.313 1.00 91.81 183 LEU A O 1
ATOM 1481 N N . SER A 1 184 ? -10.630 -4.488 21.854 1.00 92.19 184 SER A N 1
ATOM 1482 C CA . SER A 1 184 ? -10.519 -4.201 20.419 1.00 92.19 184 SER A CA 1
ATOM 1483 C C . SER A 1 184 ? -11.886 -4.255 19.739 1.00 92.19 184 SER A C 1
ATOM 1485 O O . SER A 1 184 ? -12.228 -3.366 18.958 1.00 92.19 184 SER A O 1
ATOM 1487 N N . ILE A 1 185 ? -12.700 -5.247 20.109 1.00 93.12 185 ILE A N 1
ATOM 1488 C CA . ILE A 1 185 ? -14.056 -5.429 19.598 1.00 93.12 185 ILE A CA 1
ATOM 1489 C C . ILE A 1 185 ? -14.934 -4.266 20.057 1.00 93.12 185 ILE A C 1
ATOM 1491 O O . ILE A 1 185 ? -15.656 -3.693 19.247 1.00 93.12 185 ILE A O 1
ATOM 1495 N N . ALA A 1 186 ? -14.830 -3.846 21.322 1.00 93.62 186 ALA A N 1
ATOM 1496 C CA . ALA A 1 186 ? -15.583 -2.701 21.827 1.00 93.62 186 ALA A CA 1
ATOM 1497 C C . ALA A 1 186 ? -15.230 -1.391 21.097 1.00 93.62 186 ALA A C 1
ATOM 1499 O O . ALA A 1 186 ? -16.123 -0.604 20.781 1.00 93.62 186 ALA A O 1
ATOM 1500 N N . ILE A 1 187 ? -13.945 -1.163 20.796 1.00 92.06 187 ILE A N 1
ATOM 1501 C CA . ILE A 1 187 ? -13.490 0.007 20.028 1.00 92.06 187 ILE A CA 1
ATOM 1502 C C . ILE A 1 187 ? -14.055 -0.031 18.602 1.00 92.06 187 ILE A C 1
ATOM 1504 O O . ILE A 1 187 ? -14.624 0.963 18.152 1.00 92.06 187 ILE A O 1
ATOM 1508 N N . LYS A 1 188 ? -13.947 -1.172 17.906 1.00 92.44 188 LYS A N 1
ATOM 1509 C CA . LYS A 1 188 ? -14.508 -1.353 16.553 1.00 92.44 188 LYS A CA 1
ATOM 1510 C C . LYS A 1 188 ? -16.013 -1.116 16.541 1.00 92.44 188 LYS A C 1
ATOM 1512 O O . LYS A 1 188 ? -16.502 -0.292 15.776 1.00 92.44 188 LYS A O 1
ATOM 1517 N N . LEU A 1 189 ? -16.725 -1.749 17.470 1.00 92.31 189 LEU A N 1
ATOM 1518 C CA . LEU A 1 189 ? -18.167 -1.610 17.615 1.00 92.31 189 LEU A CA 1
ATOM 1519 C C . LEU A 1 189 ? -18.581 -0.149 17.831 1.00 92.31 189 LEU A C 1
ATOM 1521 O O . LEU A 1 189 ? -19.563 0.307 17.249 1.00 92.31 189 LEU A O 1
ATOM 1525 N N . ARG A 1 190 ? -17.830 0.608 18.638 1.00 91.69 190 ARG A N 1
ATOM 1526 C CA . ARG A 1 190 ? -18.084 2.037 18.849 1.00 91.69 190 ARG A CA 1
ATOM 1527 C C . ARG A 1 190 ? -17.869 2.857 17.577 1.00 91.69 190 ARG A C 1
ATOM 1529 O O . ARG A 1 190 ? -18.679 3.725 17.284 1.00 91.69 190 ARG A O 1
ATOM 1536 N N . ASN A 1 191 ? -16.824 2.567 16.811 1.00 92.06 191 ASN A N 1
ATOM 1537 C CA . ASN A 1 191 ? -16.542 3.288 15.572 1.00 92.06 191 ASN A CA 1
ATOM 1538 C C . ASN A 1 191 ? -17.527 2.953 14.444 1.00 92.06 191 ASN A C 1
ATOM 1540 O O . ASN A 1 191 ? -17.790 3.809 13.615 1.00 92.06 191 ASN A O 1
ATOM 1544 N N . GLU A 1 192 ? -18.065 1.736 14.395 1.00 91.25 192 GLU A N 1
ATOM 1545 C CA . GLU A 1 192 ? -18.956 1.304 13.312 1.00 91.25 192 GLU A CA 1
ATOM 1546 C C . GLU A 1 192 ? -20.427 1.569 13.619 1.00 91.25 192 GLU A C 1
ATOM 1548 O O . GLU A 1 192 ? -21.150 2.142 12.812 1.00 91.25 192 GLU A O 1
ATOM 1553 N N . VAL A 1 193 ? -20.888 1.132 14.790 1.00 89.06 193 VAL A N 1
ATOM 1554 C CA . VAL A 1 193 ? -22.314 1.149 15.134 1.00 89.06 193 VAL A CA 1
ATOM 1555 C C . VAL A 1 193 ? -22.726 2.485 15.748 1.00 89.06 193 VAL A C 1
ATOM 1557 O O . VAL A 1 193 ? -23.878 2.888 15.616 1.00 89.06 193 VAL A O 1
ATOM 1560 N N . TRP A 1 194 ? -21.795 3.190 16.396 1.00 88.88 194 TRP A N 1
ATOM 1561 C CA . TRP A 1 194 ? -22.053 4.501 16.998 1.00 88.88 194 TRP A CA 1
ATOM 1562 C C . TRP A 1 194 ? -21.452 5.667 16.202 1.00 88.88 194 TRP A C 1
ATOM 1564 O O . TRP A 1 194 ? -21.495 6.794 16.691 1.00 88.88 194 TRP A O 1
ATOM 1574 N N . ALA A 1 195 ? -20.927 5.433 14.990 1.00 89.19 195 ALA A N 1
ATOM 1575 C CA . ALA A 1 195 ? -20.378 6.489 14.128 1.00 89.19 195 ALA A CA 1
ATOM 1576 C C . ALA A 1 195 ? -21.390 7.614 13.866 1.00 89.19 195 ALA A C 1
ATOM 1578 O O . ALA A 1 195 ? -21.061 8.789 14.009 1.00 89.19 195 ALA A O 1
ATOM 1579 N N . ASP A 1 196 ? -22.629 7.237 13.548 1.00 86.38 196 ASP A N 1
ATOM 1580 C CA . ASP A 1 196 ? -23.708 8.165 13.191 1.00 86.38 196 ASP A CA 1
ATOM 1581 C C . ASP A 1 196 ? -24.591 8.548 14.390 1.00 86.38 196 ASP A C 1
ATOM 1583 O O . ASP A 1 196 ? -25.701 9.064 14.224 1.00 86.38 196 ASP A O 1
ATOM 1587 N N . TYR A 1 197 ? -24.138 8.263 15.615 1.00 85.69 197 TYR A N 1
ATOM 1588 C CA . TYR A 1 197 ? -24.905 8.569 16.816 1.00 85.69 197 TYR A CA 1
ATOM 1589 C C . TYR A 1 197 ? -25.139 10.077 16.952 1.00 85.69 197 TYR A C 1
ATOM 1591 O O . TYR A 1 197 ? -24.201 10.875 16.981 1.00 85.69 197 TYR A O 1
ATOM 1599 N N . ASN A 1 198 ? -26.407 10.450 17.115 1.00 83.00 198 ASN A N 1
ATOM 1600 C CA . ASN A 1 198 ? -26.831 11.814 17.382 1.00 83.00 198 ASN A CA 1
ATOM 1601 C C . ASN A 1 198 ? -27.773 11.835 18.595 1.00 83.00 198 ASN A C 1
ATOM 1603 O O . ASN A 1 198 ? -28.793 11.143 18.610 1.00 83.00 198 ASN A O 1
ATOM 1607 N N . GLU A 1 199 ? -27.449 12.655 19.598 1.00 82.69 199 GLU A N 1
ATOM 1608 C CA . GLU A 1 199 ? -28.210 12.777 20.849 1.00 82.69 199 GLU A CA 1
ATOM 1609 C C . GLU A 1 199 ? -29.676 13.191 20.620 1.00 82.69 199 GLU A C 1
ATOM 1611 O O . GLU A 1 199 ? -30.572 12.710 21.318 1.00 82.69 199 GLU A O 1
ATOM 1616 N N . ASP A 1 200 ? -29.939 13.993 19.585 1.00 81.94 200 ASP A N 1
ATOM 1617 C CA . ASP A 1 200 ? -31.278 14.500 19.267 1.00 81.94 200 ASP A CA 1
ATOM 1618 C C . ASP A 1 200 ? -32.156 13.487 18.510 1.00 81.94 200 ASP A C 1
ATOM 1620 O O . ASP A 1 200 ? -33.370 13.673 18.388 1.00 81.94 200 ASP A O 1
ATOM 1624 N N . SER A 1 201 ? -31.573 12.395 17.999 1.00 82.00 201 SER A N 1
ATOM 1625 C CA . SER A 1 201 ? -32.278 11.426 17.158 1.00 82.00 201 SER A CA 1
ATOM 1626 C C . SER A 1 201 ? -32.240 10.016 17.735 1.00 82.00 201 SER A C 1
ATOM 1628 O O . SER A 1 201 ? -31.269 9.272 17.589 1.00 82.00 201 SER A O 1
ATOM 1630 N N . ARG A 1 202 ? -33.369 9.580 18.309 1.00 75.62 202 ARG A N 1
ATOM 1631 C CA . ARG A 1 202 ? -33.507 8.216 18.855 1.00 75.62 202 ARG A CA 1
ATOM 1632 C C . ARG A 1 202 ? -33.344 7.114 17.808 1.00 75.62 202 ARG A C 1
ATOM 1634 O O . ARG A 1 202 ? -33.032 5.993 18.193 1.00 75.62 202 ARG A O 1
ATOM 1641 N N . SER A 1 203 ? -33.554 7.397 16.520 1.00 77.56 203 SER A N 1
ATOM 1642 C CA . SER A 1 203 ? -33.383 6.397 15.457 1.00 77.56 203 SER A CA 1
ATOM 1643 C C . SER A 1 203 ? -31.919 6.034 15.212 1.00 77.56 203 SER A C 1
ATOM 1645 O O . SER A 1 203 ? -31.652 5.003 14.609 1.00 77.56 203 SER A O 1
ATOM 1647 N N . THR A 1 204 ? -30.981 6.861 15.684 1.00 78.69 204 THR A N 1
ATOM 1648 C CA . THR A 1 204 ? -29.535 6.595 15.602 1.00 78.69 204 THR A CA 1
ATOM 1649 C C . THR A 1 204 ? -29.030 5.722 16.755 1.00 78.69 204 THR A C 1
ATOM 1651 O O . THR A 1 204 ? -27.867 5.334 16.772 1.00 78.69 204 THR A O 1
ATOM 1654 N N . ILE A 1 205 ? -29.895 5.391 17.726 1.00 83.56 205 ILE A N 1
ATOM 1655 C CA . ILE A 1 205 ? -29.534 4.583 18.893 1.00 83.56 205 ILE A CA 1
ATOM 1656 C C . ILE A 1 205 ? -29.783 3.100 18.581 1.00 83.56 205 ILE A C 1
ATOM 1658 O O . ILE A 1 205 ? -30.942 2.685 18.478 1.00 83.56 205 ILE A O 1
ATOM 1662 N N . PRO A 1 206 ? -28.734 2.265 18.498 1.00 85.44 206 PRO A N 1
ATOM 1663 C CA . PRO A 1 206 ? -28.885 0.832 18.277 1.00 85.44 206 PRO A CA 1
ATOM 1664 C C . PRO A 1 206 ? -29.515 0.145 19.500 1.00 85.44 206 PRO A C 1
ATOM 1666 O O . PRO A 1 206 ? -29.189 0.436 20.662 1.00 85.44 206 PRO A O 1
ATOM 1669 N N . THR A 1 207 ? -30.397 -0.825 19.262 1.00 88.50 207 THR A N 1
ATOM 1670 C CA . THR A 1 207 ? -30.971 -1.657 20.330 1.00 88.50 207 THR A CA 1
ATOM 1671 C C . THR A 1 207 ? -29.920 -2.607 20.902 1.00 88.50 207 THR A C 1
ATOM 1673 O O . THR A 1 207 ? -29.081 -3.142 20.177 1.00 88.50 207 THR A O 1
ATOM 1676 N N . GLN A 1 208 ? -29.939 -2.806 22.223 1.00 87.19 208 GLN A N 1
ATOM 1677 C CA . GLN A 1 208 ? -28.914 -3.599 22.908 1.00 87.19 208 GLN A CA 1
ATOM 1678 C C . GLN A 1 208 ? -28.956 -5.061 22.457 1.00 87.19 208 GLN A C 1
ATOM 1680 O O . GLN A 1 208 ? -27.920 -5.667 22.197 1.00 87.19 208 GLN A O 1
ATOM 1685 N N . GLU A 1 209 ? -30.157 -5.618 22.323 1.00 89.44 209 GLU A N 1
ATOM 1686 C CA . GLU A 1 209 ? -30.381 -6.997 21.902 1.00 89.44 209 GLU A CA 1
ATOM 1687 C C . GLU A 1 209 ? -29.824 -7.257 20.505 1.00 89.44 209 GLU A C 1
ATOM 1689 O O . GLU A 1 209 ? -29.219 -8.302 20.276 1.00 89.44 209 GLU A O 1
ATOM 1694 N N . TRP A 1 210 ? -29.990 -6.296 19.592 1.00 92.31 210 TRP A N 1
ATOM 1695 C CA . TRP A 1 210 ? -29.465 -6.402 18.236 1.00 92.31 210 TRP A CA 1
ATOM 1696 C C . TRP A 1 210 ? -27.935 -6.395 18.227 1.00 92.31 210 TRP A C 1
ATOM 1698 O O . TRP A 1 210 ? -27.333 -7.262 17.601 1.00 92.31 210 TRP A O 1
ATOM 1708 N N . VAL A 1 211 ? -27.302 -5.485 18.978 1.00 90.81 211 VAL A N 1
ATOM 1709 C CA . VAL A 1 211 ? -25.832 -5.416 19.069 1.00 90.81 211 VAL A CA 1
ATOM 1710 C C . VAL A 1 211 ? -25.251 -6.696 19.671 1.00 90.81 211 VAL A C 1
ATOM 1712 O O . VAL A 1 211 ? -24.276 -7.235 19.155 1.00 90.81 211 VAL A O 1
ATOM 1715 N N . VAL A 1 212 ? -25.863 -7.220 20.736 1.00 92.31 212 VAL A N 1
ATOM 1716 C CA . VAL A 1 212 ? -25.420 -8.467 21.378 1.00 92.31 212 VAL A CA 1
ATOM 1717 C C . VAL A 1 212 ? -25.588 -9.664 20.441 1.00 92.31 212 VAL A C 1
ATOM 1719 O O . VAL A 1 212 ? -24.690 -10.496 20.365 1.00 92.31 212 VAL A O 1
ATOM 1722 N N . ALA A 1 213 ? -26.706 -9.757 19.715 1.00 92.06 213 ALA A N 1
ATOM 1723 C CA . ALA A 1 213 ? -26.918 -10.823 18.737 1.00 92.06 213 ALA A CA 1
ATOM 1724 C C . ALA A 1 213 ? -25.903 -10.751 17.587 1.00 92.06 213 ALA A C 1
ATOM 1726 O O . ALA A 1 213 ? -25.338 -11.778 17.221 1.00 92.06 213 ALA A O 1
ATOM 1727 N N . LYS A 1 214 ? -25.625 -9.541 17.083 1.00 92.50 214 LYS A N 1
ATOM 1728 C CA . LYS A 1 214 ? -24.615 -9.288 16.051 1.00 92.50 214 LYS A CA 1
ATOM 1729 C C . LYS A 1 214 ? -23.224 -9.751 16.499 1.00 92.50 214 LYS A C 1
ATOM 1731 O O . LYS A 1 214 ? -22.586 -10.499 15.774 1.00 92.50 214 LYS A O 1
ATOM 1736 N N . LEU A 1 215 ? -22.792 -9.385 17.710 1.00 92.25 215 LEU A N 1
ATOM 1737 C CA . LEU A 1 215 ? -21.491 -9.800 18.253 1.00 92.25 215 LEU A CA 1
ATOM 1738 C C . LEU A 1 215 ? -21.350 -11.324 18.370 1.00 92.25 215 LEU A C 1
ATOM 1740 O O . LEU A 1 215 ? -20.297 -11.868 18.056 1.00 92.25 215 LEU A O 1
ATOM 1744 N N . ILE A 1 216 ? -22.396 -12.019 18.825 1.00 92.25 216 ILE A N 1
ATOM 1745 C CA . ILE A 1 216 ? -22.371 -13.485 18.956 1.00 92.25 216 ILE A CA 1
ATOM 1746 C C . ILE A 1 216 ? -22.262 -14.156 17.582 1.00 92.25 216 ILE A C 1
ATOM 1748 O O . ILE A 1 216 ? -21.595 -15.181 17.462 1.00 92.25 216 ILE A O 1
ATOM 1752 N N . ASP A 1 217 ? -22.917 -13.598 16.562 1.00 92.25 217 ASP A N 1
ATOM 1753 C CA . ASP A 1 217 ? -22.876 -14.131 15.199 1.00 92.25 217 ASP A CA 1
ATOM 1754 C C . ASP A 1 217 ? -21.526 -13.854 14.516 1.00 92.25 217 ASP A C 1
ATOM 1756 O O . ASP A 1 217 ? -20.902 -14.774 13.993 1.00 92.25 217 ASP A O 1
ATOM 1760 N N . GLU A 1 218 ? -21.019 -12.619 14.604 1.00 91.25 218 GLU A N 1
ATOM 1761 C CA . GLU A 1 218 ? -19.736 -12.211 14.009 1.00 91.25 218 GLU A CA 1
ATOM 1762 C C . GLU A 1 218 ? -18.530 -12.920 14.636 1.00 91.25 218 GLU A C 1
ATOM 1764 O O . GLU A 1 218 ? -17.573 -13.241 13.939 1.00 91.25 218 GLU A O 1
ATOM 1769 N N . TYR A 1 219 ? -18.578 -13.200 15.941 1.00 89.94 219 TYR A N 1
ATOM 1770 C CA . TYR A 1 219 ? -17.492 -13.855 16.678 1.00 89.94 219 TYR A CA 1
ATOM 1771 C C . TYR A 1 219 ? -17.831 -15.297 17.073 1.00 89.94 219 TYR A C 1
ATOM 1773 O O . TYR A 1 219 ? -17.314 -15.826 18.061 1.00 89.94 219 TYR A O 1
ATOM 1781 N N . LYS A 1 220 ? -18.695 -15.958 16.295 1.00 88.75 220 LYS A N 1
ATOM 1782 C CA . LYS A 1 220 ? -19.140 -17.334 16.550 1.00 88.75 220 LYS A CA 1
ATOM 1783 C C . LYS A 1 220 ? -17.994 -18.348 16.563 1.00 88.75 220 LYS A C 1
ATOM 1785 O O . LYS A 1 220 ? -18.034 -19.289 17.349 1.00 88.75 220 LYS A O 1
ATOM 1790 N N . GLU A 1 221 ? -16.973 -18.141 15.732 1.00 89.31 221 GLU A N 1
ATOM 1791 C CA . GLU A 1 221 ? -15.770 -18.990 15.669 1.00 89.31 221 GLU A CA 1
ATOM 1792 C C . GLU A 1 221 ? -14.956 -18.971 16.972 1.00 89.31 221 GLU A C 1
ATOM 1794 O O . GLU A 1 221 ? -14.257 -19.933 17.274 1.00 89.31 221 GLU A O 1
ATOM 1799 N N . PHE A 1 222 ? -15.102 -17.913 17.773 1.00 87.50 222 PHE A N 1
ATOM 1800 C CA . PHE A 1 222 ? -14.455 -17.752 19.077 1.00 87.50 222 PHE A CA 1
ATOM 1801 C C . PHE A 1 222 ? -15.365 -18.161 20.248 1.00 87.50 222 PHE A C 1
ATOM 1803 O O . PHE A 1 222 ? -15.061 -17.860 21.399 1.00 87.50 222 PHE A O 1
ATOM 1810 N N . GLU A 1 223 ? -16.504 -18.807 19.963 1.00 88.00 223 GLU A N 1
ATOM 1811 C CA . GLU A 1 223 ? -17.490 -19.263 20.954 1.00 88.00 223 GLU A CA 1
ATOM 1812 C C . GLU A 1 223 ? -17.921 -18.159 21.943 1.00 88.00 223 GLU A C 1
ATOM 1814 O O . GLU A 1 223 ? -18.112 -18.391 23.142 1.00 88.00 223 GLU A O 1
ATOM 1819 N N . MET A 1 224 ? -18.090 -16.928 21.442 1.00 87.94 224 MET A N 1
ATOM 1820 C CA . MET A 1 224 ? -18.376 -15.768 22.284 1.00 87.94 224 MET A CA 1
ATOM 1821 C C . MET A 1 224 ? -19.667 -15.950 23.096 1.00 87.94 224 MET A C 1
ATOM 1823 O O . MET A 1 224 ? -20.777 -16.042 22.567 1.00 87.94 224 MET A O 1
ATOM 1827 N N . THR A 1 225 ? -19.533 -15.945 24.423 1.00 91.38 225 THR A N 1
ATOM 1828 C CA . THR A 1 225 ? -20.684 -16.098 25.320 1.00 91.38 225 THR A CA 1
ATOM 1829 C C . THR A 1 225 ? -21.558 -14.842 25.339 1.00 91.38 225 THR A C 1
ATOM 1831 O O . THR A 1 225 ? -21.074 -13.713 25.237 1.00 91.38 225 THR A O 1
ATOM 1834 N N . LYS A 1 226 ? -22.864 -15.011 25.589 1.00 91.62 226 LYS A N 1
ATOM 1835 C CA . LYS A 1 226 ? -23.798 -13.879 25.740 1.00 91.62 226 LYS A CA 1
ATOM 1836 C C . LYS A 1 226 ? -23.359 -12.885 26.823 1.00 91.62 226 LYS A C 1
ATOM 1838 O O . LYS A 1 226 ? -23.540 -11.683 26.654 1.00 91.62 226 LYS A O 1
ATOM 1843 N N . ALA A 1 227 ? -22.770 -13.374 27.916 1.00 91.38 227 ALA A N 1
ATOM 1844 C CA . ALA A 1 227 ? -22.261 -12.528 28.994 1.00 91.38 227 ALA A CA 1
ATOM 1845 C C . ALA A 1 227 ? -21.074 -11.661 28.536 1.00 91.38 227 ALA A C 1
ATOM 1847 O O . ALA A 1 227 ? -21.023 -10.472 28.851 1.00 91.38 227 ALA A O 1
ATOM 1848 N N . GLN A 1 228 ? -20.153 -12.230 27.753 1.00 91.06 228 GLN A N 1
ATOM 1849 C CA . GLN A 1 228 ? -19.027 -11.499 27.172 1.00 91.06 228 GLN A CA 1
ATOM 1850 C C . GLN A 1 228 ? -19.501 -10.467 26.145 1.00 91.06 228 GLN A C 1
ATOM 1852 O O . GLN A 1 228 ? -19.098 -9.311 26.228 1.00 91.06 228 GLN A O 1
ATOM 1857 N N . ALA A 1 229 ? -20.425 -10.837 25.254 1.00 92.25 229 ALA A N 1
ATOM 1858 C CA 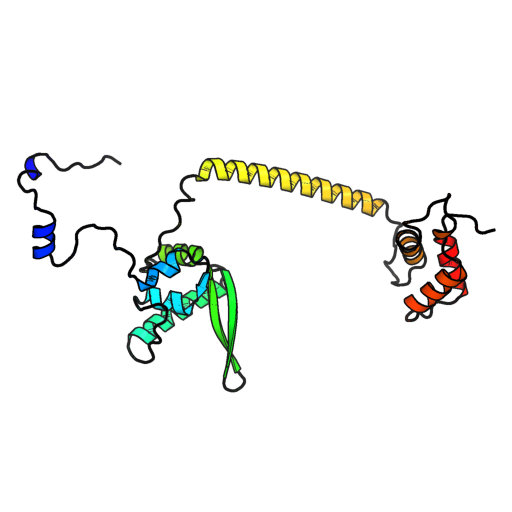. ALA A 1 229 ? -21.016 -9.910 24.288 1.00 92.25 229 ALA A CA 1
ATOM 1859 C C . ALA A 1 229 ? -21.732 -8.728 24.974 1.00 92.25 229 ALA A C 1
ATOM 1861 O O . ALA A 1 229 ? -21.568 -7.580 24.566 1.00 92.25 229 ALA A O 1
ATOM 1862 N N . GLN A 1 230 ? -22.463 -8.975 26.068 1.00 92.69 230 GLN A N 1
ATOM 1863 C CA . GLN A 1 230 ? -23.071 -7.913 26.882 1.00 92.69 230 GLN A CA 1
ATOM 1864 C C . GLN A 1 230 ? -22.031 -7.008 27.554 1.00 92.69 230 GLN A C 1
ATOM 1866 O O . GLN A 1 230 ? -22.232 -5.797 27.641 1.00 92.69 230 GLN A O 1
ATOM 1871 N N . ALA A 1 231 ? -20.920 -7.570 28.035 1.00 92.88 231 ALA A N 1
ATOM 1872 C CA . ALA A 1 231 ? -19.837 -6.785 28.617 1.00 92.88 231 ALA A CA 1
ATOM 1873 C C . ALA A 1 231 ? -19.149 -5.898 27.565 1.00 92.88 231 ALA A C 1
ATOM 1875 O O . ALA A 1 231 ? -18.902 -4.725 27.835 1.00 92.88 231 ALA A O 1
ATOM 1876 N N . ILE A 1 232 ? -18.899 -6.430 26.364 1.00 93.44 232 ILE A N 1
ATOM 1877 C CA . ILE A 1 232 ? -18.329 -5.690 25.229 1.00 93.44 232 ILE A CA 1
ATOM 1878 C C . ILE A 1 232 ? -19.263 -4.555 24.807 1.00 93.44 232 ILE A C 1
ATOM 1880 O O . ILE A 1 232 ? -18.820 -3.413 24.700 1.00 93.44 232 ILE A O 1
ATOM 1884 N N . GLU A 1 233 ? -20.559 -4.833 24.635 1.00 92.56 233 GLU A N 1
ATOM 1885 C CA . GLU A 1 233 ? -21.554 -3.809 24.293 1.00 92.56 233 GLU A CA 1
ATOM 1886 C C . GLU A 1 233 ? -21.594 -2.698 25.343 1.00 92.56 233 GLU A C 1
ATOM 1888 O O . GLU A 1 233 ? -21.577 -1.521 24.991 1.00 92.56 233 GLU A O 1
ATOM 1893 N N . LYS A 1 234 ? -21.555 -3.053 26.631 1.00 91.44 234 LYS A N 1
ATOM 1894 C CA . LYS A 1 234 ? -21.537 -2.082 27.727 1.00 91.44 234 LYS A CA 1
ATOM 1895 C C . LYS A 1 234 ? -20.301 -1.180 27.702 1.00 91.44 234 LYS A C 1
ATOM 1897 O O . LYS A 1 234 ? -20.408 -0.011 28.059 1.00 91.44 234 LYS A O 1
ATOM 1902 N N . VAL A 1 235 ? -19.140 -1.713 27.319 1.00 91.19 235 VAL A N 1
ATOM 1903 C CA . VAL A 1 235 ? -17.886 -0.948 27.190 1.00 91.19 235 VAL A CA 1
ATOM 1904 C C . VAL A 1 235 ? -17.914 -0.061 25.939 1.00 91.19 235 VAL A C 1
ATOM 1906 O O . VAL A 1 235 ? -17.422 1.066 25.975 1.00 91.19 235 VAL A O 1
ATOM 1909 N N . ALA A 1 236 ? -18.507 -0.543 24.845 1.00 91.50 236 ALA A N 1
ATOM 1910 C CA . ALA A 1 236 ? -18.636 0.198 23.592 1.00 91.50 236 ALA A CA 1
ATOM 1911 C C . ALA A 1 236 ? -19.689 1.317 23.656 1.00 91.50 236 ALA A C 1
ATOM 1913 O O . ALA A 1 236 ? -19.535 2.344 22.995 1.00 91.50 236 ALA A O 1
ATOM 1914 N N . CYS A 1 237 ? -20.754 1.126 24.439 1.00 90.19 237 CYS A N 1
ATOM 1915 C CA . CYS A 1 237 ? -21.877 2.048 24.539 1.00 90.19 237 CYS A CA 1
ATOM 1916 C C . CYS A 1 237 ? -21.434 3.402 25.139 1.00 90.19 237 CYS A C 1
ATOM 1918 O O . CYS A 1 237 ? -21.007 3.455 26.295 1.00 90.19 237 CYS A O 1
ATOM 1920 N N . PRO A 1 238 ? -21.565 4.522 24.399 1.00 87.50 238 PRO A N 1
ATOM 1921 C CA . PRO A 1 238 ? -21.124 5.838 24.860 1.00 87.50 238 PRO A CA 1
ATOM 1922 C C . PRO A 1 238 ? -22.062 6.463 25.904 1.00 87.50 238 PRO A C 1
ATOM 1924 O O . PRO A 1 238 ? -21.678 7.418 26.575 1.00 87.50 238 PRO A O 1
ATOM 1927 N N . ILE A 1 239 ? -23.286 5.942 26.043 1.00 87.56 239 ILE A N 1
ATOM 1928 C CA . ILE A 1 239 ? -24.331 6.483 26.916 1.00 87.56 239 ILE A CA 1
ATOM 1929 C C . ILE A 1 239 ? -24.736 5.503 28.014 1.00 87.56 239 ILE A C 1
ATOM 1931 O O . ILE A 1 239 ? -24.608 4.286 27.888 1.00 87.56 239 ILE A O 1
ATOM 1935 N N . LYS A 1 240 ? -25.316 6.033 29.092 1.00 81.38 240 LYS A N 1
ATOM 1936 C CA . LYS A 1 240 ? -25.962 5.208 30.112 1.00 81.38 240 LYS A CA 1
ATOM 1937 C C . LYS A 1 240 ? -27.356 4.802 29.624 1.00 81.38 240 LYS A C 1
ATOM 1939 O O . LYS A 1 240 ? -28.283 5.611 29.683 1.00 81.38 240 LYS A O 1
ATOM 1944 N N . ARG A 1 241 ? -27.511 3.555 29.159 1.00 72.94 241 ARG A N 1
ATOM 1945 C CA . ARG A 1 241 ? -28.837 2.955 28.925 1.00 72.94 241 ARG A CA 1
ATOM 1946 C C . ARG A 1 241 ? -29.612 2.954 30.258 1.00 72.94 241 ARG A C 1
ATOM 1948 O O . ARG A 1 241 ? -29.034 2.629 31.298 1.00 72.94 241 ARG A O 1
ATOM 1955 N N . LYS A 1 242 ? -30.862 3.424 30.234 1.00 61.28 242 LYS A N 1
ATOM 1956 C CA . LYS A 1 242 ? -31.766 3.423 31.397 1.00 61.28 242 LYS A CA 1
ATOM 1957 C C . LYS A 1 242 ? -32.461 2.081 31.531 1.00 61.28 242 LYS A C 1
ATOM 1959 O O . LYS A 1 242 ? -32.768 1.502 30.469 1.00 61.28 242 LYS A O 1
#